Protein AF-A0A7Y4ZI55-F1 (afdb_monomer_lite)

pLDDT: mean 88.91, std 12.46, range [46.31, 98.81]

Secondary structure (DSSP, 8-state):
--THHHHHHHHHTTPPPHHHHHHHHHHHHHHHHH--PPPPSS---GGGHHHHHSPPSSHHHHHHHHHHHTT--HHHHHHHHHHHHHHHHHHHHTT----HHHHHHHHHHTTGGGSGGGPPPTT--HHHHHHHHHHHHHHHTT--HHHHHHHHHHHHHTTSS---GGG-HHHHHHHHHHHHHHH-TTGGGS-HHHHHHHHHHS---

Sequence (205 aa):
MNNDLADRLLRSGGRISYRDQTRLVLHGALTRLGWRDPPPSAVLDVERWAELVAPPPSVAAARALEALSTGSPPWLIAHCHRTWAWATALGAVCETVHDRDMLFVAALLHDLGLTDAHAPAVGECFAIASARAARQVAATAAMSTERCDRLAAAIALHLEVRVGQDLGAEAHLLHAGAACDVLGARARMLPSELVRSVLAEHPRQ

Structure (mmCIF, N/CA/C/O backbone):
data_AF-A0A7Y4ZI55-F1
#
_entry.id   AF-A0A7Y4ZI55-F1
#
loop_
_atom_site.group_PDB
_atom_site.id
_atom_site.type_symbol
_atom_site.label_atom_id
_atom_site.label_alt_id
_atom_site.label_comp_id
_atom_site.label_asym_id
_atom_site.label_entity_id
_atom_site.label_seq_id
_atom_site.pdbx_PDB_ins_code
_atom_site.Cartn_x
_atom_site.Cartn_y
_atom_site.Cartn_z
_atom_site.occupancy
_atom_site.B_iso_or_equiv
_atom_site.auth_seq_id
_atom_site.auth_comp_id
_atom_site.auth_asym_id
_atom_site.auth_atom_id
_atom_site.pdbx_PDB_model_num
ATOM 1 N N . MET A 1 1 ? -17.007 3.664 -8.040 1.00 49.34 1 MET A N 1
ATOM 2 C CA . MET A 1 1 ? -16.282 2.413 -7.722 1.00 49.34 1 MET A CA 1
ATOM 3 C C . MET A 1 1 ? -17.237 1.469 -7.019 1.00 49.34 1 MET A C 1
ATOM 5 O O . MET A 1 1 ? -17.976 1.927 -6.155 1.00 49.34 1 MET A O 1
ATOM 9 N N . ASN A 1 2 ? -17.269 0.193 -7.403 1.00 52.47 2 ASN A N 1
ATOM 10 C CA . ASN A 1 2 ? -18.115 -0.806 -6.750 1.00 52.47 2 ASN A CA 1
ATOM 11 C C . ASN A 1 2 ? -17.451 -1.232 -5.426 1.00 52.47 2 ASN A C 1
ATOM 13 O O . ASN A 1 2 ? -16.743 -2.231 -5.369 1.00 52.47 2 ASN A O 1
ATOM 17 N N . ASN A 1 3 ? -17.604 -0.406 -4.387 1.00 63.81 3 ASN A N 1
ATOM 18 C CA . ASN A 1 3 ? -16.883 -0.536 -3.114 1.00 63.81 3 ASN A CA 1
ATOM 19 C C . ASN A 1 3 ? -17.498 -1.567 -2.150 1.00 63.81 3 ASN A C 1
ATOM 21 O O . ASN A 1 3 ? -17.025 -1.697 -1.027 1.00 63.81 3 ASN A O 1
ATOM 25 N N . ASP A 1 4 ? -18.524 -2.314 -2.575 1.00 81.88 4 ASP A N 1
ATOM 26 C CA . ASP A 1 4 ? -19.295 -3.222 -1.712 1.00 81.88 4 ASP A CA 1
ATOM 27 C C . ASP A 1 4 ? -18.420 -4.272 -1.001 1.00 81.88 4 ASP A C 1
ATOM 29 O O . ASP A 1 4 ? -18.659 -4.604 0.160 1.00 81.88 4 ASP A O 1
ATOM 33 N N . LEU A 1 5 ? -17.351 -4.752 -1.649 1.00 82.44 5 LEU A N 1
ATOM 34 C CA . LEU A 1 5 ? -16.412 -5.685 -1.020 1.00 82.44 5 LEU A CA 1
ATOM 35 C C . LEU A 1 5 ? -15.610 -5.032 0.116 1.00 82.44 5 LEU A C 1
ATOM 37 O O . LEU A 1 5 ? -15.593 -5.567 1.223 1.00 82.44 5 LEU A O 1
ATOM 41 N N . ALA A 1 6 ? -14.980 -3.881 -0.138 1.00 83.38 6 ALA A N 1
ATOM 42 C CA . ALA A 1 6 ? -14.204 -3.158 0.872 1.00 83.38 6 ALA A CA 1
ATOM 43 C C . ALA A 1 6 ? -15.090 -2.754 2.056 1.00 83.38 6 ALA A C 1
ATOM 45 O O . ALA A 1 6 ? -14.755 -2.984 3.216 1.00 83.38 6 ALA A O 1
ATOM 46 N N . ASP A 1 7 ? -16.275 -2.245 1.752 1.00 86.50 7 ASP A N 1
ATOM 47 C CA . ASP A 1 7 ? -17.307 -1.892 2.712 1.00 86.50 7 ASP A CA 1
ATOM 48 C C . ASP A 1 7 ? -17.730 -3.080 3.590 1.00 86.50 7 ASP A C 1
ATOM 50 O O . ASP A 1 7 ? -17.853 -2.956 4.812 1.00 86.50 7 ASP A O 1
ATOM 54 N N . ARG A 1 8 ? -17.939 -4.260 2.991 1.00 87.00 8 ARG A N 1
ATOM 55 C CA . ARG A 1 8 ? -18.230 -5.494 3.733 1.00 87.00 8 ARG A CA 1
ATOM 56 C C . ARG A 1 8 ? -17.071 -5.907 4.637 1.00 87.00 8 ARG A C 1
ATOM 58 O O . ARG A 1 8 ? -17.322 -6.312 5.774 1.00 87.00 8 ARG A O 1
ATOM 65 N N . LEU A 1 9 ? -15.830 -5.818 4.165 1.00 85.38 9 LEU A N 1
ATOM 66 C CA . LEU A 1 9 ? -14.640 -6.153 4.953 1.00 85.38 9 LEU A CA 1
ATOM 67 C C . LEU A 1 9 ? -14.492 -5.214 6.156 1.00 85.38 9 LEU A C 1
ATOM 69 O O . LEU A 1 9 ? -14.377 -5.683 7.289 1.00 85.38 9 LEU A O 1
ATOM 73 N N . LEU A 1 10 ? -14.610 -3.905 5.926 1.00 86.88 10 LEU A N 1
ATOM 74 C CA . LEU A 1 10 ? -14.552 -2.880 6.969 1.00 86.88 10 LEU A CA 1
ATOM 75 C C . LEU A 1 10 ? -15.654 -3.077 8.021 1.00 86.88 10 LEU A C 1
ATOM 77 O O . LEU A 1 10 ? -15.372 -3.040 9.216 1.00 86.88 10 LEU A O 1
ATOM 81 N N . ARG A 1 11 ? -16.900 -3.353 7.604 1.00 88.19 11 ARG A N 1
ATOM 82 C CA . ARG A 1 11 ? -18.024 -3.581 8.535 1.00 88.19 11 ARG A CA 1
ATOM 83 C C . ARG A 1 11 ? -17.919 -4.887 9.321 1.00 88.19 11 ARG A C 1
ATOM 85 O O . ARG A 1 11 ? -18.380 -4.953 10.455 1.00 88.19 11 ARG A O 1
ATOM 92 N N . SER A 1 12 ? -17.356 -5.934 8.722 1.00 86.06 12 SER A N 1
ATOM 93 C CA . SER A 1 12 ? -17.240 -7.255 9.356 1.00 86.06 12 SER A CA 1
ATOM 94 C C . SER A 1 12 ? -15.994 -7.414 10.230 1.00 86.06 12 SER A C 1
ATOM 96 O O . SER A 1 12 ? -15.845 -8.452 10.878 1.00 86.06 12 SER A O 1
ATOM 98 N N . GLY A 1 13 ? -15.085 -6.432 10.237 1.00 81.94 13 GLY A N 1
ATOM 99 C CA . GLY A 1 13 ? -13.765 -6.587 10.852 1.00 81.94 13 GLY A CA 1
ATOM 100 C C . GLY A 1 13 ? -12.890 -7.609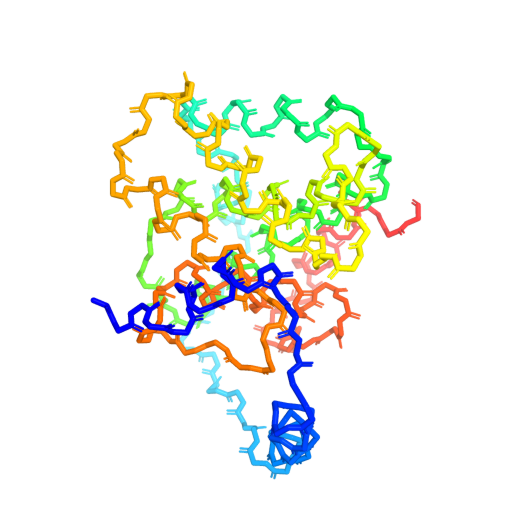 10.116 1.00 81.94 13 GLY A C 1
ATOM 101 O O . GLY A 1 13 ? -12.018 -8.225 10.724 1.00 81.94 13 GLY A O 1
ATOM 102 N N . GLY A 1 14 ? -13.161 -7.863 8.830 1.00 78.19 14 GLY A N 1
ATOM 103 C CA . GLY A 1 14 ? -12.462 -8.874 8.030 1.00 78.19 14 GLY A CA 1
ATOM 104 C C . GLY A 1 14 ? -12.783 -10.317 8.434 1.00 78.19 14 GLY A C 1
ATOM 105 O O . GLY A 1 14 ? -12.048 -11.238 8.082 1.00 78.19 14 GLY A O 1
ATOM 106 N N . ARG A 1 15 ? -13.867 -10.542 9.187 1.00 79.75 15 ARG A N 1
ATOM 107 C CA . ARG A 1 15 ? -14.302 -11.890 9.565 1.00 79.75 15 ARG A CA 1
ATOM 108 C C . ARG A 1 15 ? -14.821 -12.634 8.341 1.00 79.75 15 ARG A C 1
ATOM 110 O O . ARG A 1 15 ? -15.845 -12.272 7.766 1.00 79.75 15 ARG A O 1
ATOM 117 N N . ILE A 1 16 ? -14.129 -13.709 7.985 1.00 69.31 16 ILE A N 1
ATOM 118 C CA . ILE A 1 16 ? -14.505 -14.583 6.874 1.00 69.31 16 ILE A CA 1
ATOM 119 C C . ILE A 1 16 ? -15.513 -15.638 7.334 1.00 69.31 16 ILE A C 1
ATOM 121 O O . ILE A 1 16 ? -15.276 -16.379 8.290 1.00 69.31 16 ILE A O 1
ATOM 125 N N . SER A 1 17 ? -16.651 -15.724 6.646 1.00 72.12 17 SER A N 1
ATOM 126 C CA . SER A 1 17 ? -17.603 -16.816 6.853 1.00 72.12 17 SER A CA 1
ATOM 127 C C . SER A 1 17 ? -17.104 -18.110 6.194 1.00 72.12 17 SER A C 1
ATOM 129 O O . SER A 1 17 ? -16.225 -18.092 5.333 1.00 72.12 17 SER A O 1
ATOM 131 N N . TYR A 1 18 ? -17.710 -19.253 6.523 1.00 67.62 18 TYR A N 1
ATOM 132 C CA . TYR A 1 18 ? -17.403 -20.533 5.862 1.00 67.62 18 TYR A CA 1
ATOM 133 C C . TYR A 1 18 ? -17.591 -20.488 4.328 1.00 67.62 18 TYR A C 1
ATOM 135 O O . TYR A 1 18 ? -16.846 -21.109 3.564 1.00 67.62 18 TYR A O 1
ATOM 143 N N . ARG A 1 19 ? -18.569 -19.705 3.851 1.00 66.50 19 ARG A N 1
ATOM 144 C CA . ARG A 1 19 ? -18.787 -19.462 2.415 1.00 66.50 19 ARG A CA 1
ATOM 145 C C . ARG A 1 19 ? -17.665 -18.630 1.794 1.00 66.50 19 ARG A C 1
ATOM 147 O O . ARG A 1 19 ? -17.282 -18.880 0.655 1.00 66.50 19 ARG A O 1
ATOM 154 N N . ASP A 1 20 ? -17.118 -17.676 2.541 1.00 66.31 20 ASP A N 1
ATOM 155 C CA . ASP A 1 20 ? -15.974 -16.885 2.083 1.00 66.31 20 ASP A CA 1
ATOM 156 C C . ASP A 1 20 ? -14.706 -17.750 2.038 1.00 66.31 20 ASP A C 1
ATOM 158 O O . ASP A 1 20 ? -13.972 -17.695 1.059 1.00 66.31 20 ASP A O 1
ATOM 162 N N . GLN A 1 21 ? -14.496 -18.637 3.016 1.00 65.19 21 GLN A N 1
ATOM 163 C CA . GLN A 1 21 ? -13.369 -19.582 3.024 1.00 65.19 21 GLN A CA 1
ATOM 164 C C . GLN A 1 21 ? -13.374 -20.515 1.805 1.00 65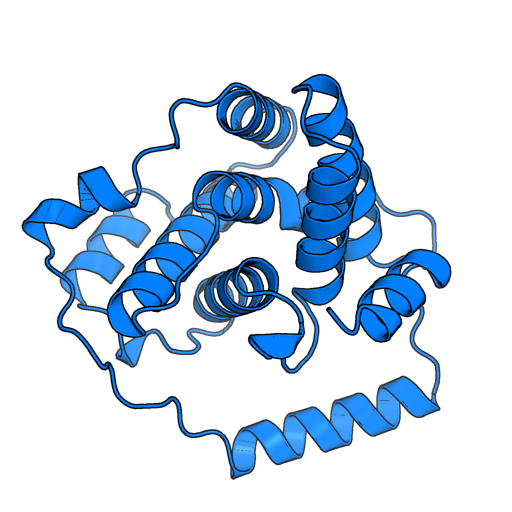.19 21 GLN A C 1
ATOM 166 O O . GLN A 1 21 ? -12.363 -20.655 1.118 1.00 65.19 21 GLN A O 1
ATOM 171 N N . THR A 1 22 ? -14.518 -21.128 1.496 1.00 55.53 22 THR A N 1
ATOM 172 C CA . THR A 1 22 ? -14.659 -22.015 0.325 1.00 55.53 22 THR A CA 1
ATOM 173 C C . THR A 1 22 ? -14.478 -21.259 -0.990 1.00 55.53 22 THR A C 1
ATOM 175 O O . THR A 1 22 ? -13.804 -21.753 -1.897 1.00 55.53 22 THR A O 1
ATOM 178 N N . ARG A 1 23 ? -14.994 -20.026 -1.076 1.00 67.69 23 ARG A N 1
ATOM 179 C CA . ARG A 1 23 ? -14.733 -19.130 -2.207 1.00 67.69 23 ARG A CA 1
ATOM 180 C C . ARG A 1 23 ? -13.247 -18.796 -2.335 1.00 67.69 23 ARG A C 1
ATOM 182 O O . ARG A 1 23 ? -12.742 -18.865 -3.448 1.00 67.69 23 ARG A O 1
ATOM 189 N N . LEU A 1 24 ? -12.551 -18.465 -1.246 1.00 67.50 24 LEU A N 1
ATOM 190 C CA . LEU A 1 24 ? -11.123 -18.120 -1.242 1.00 67.50 24 LEU A CA 1
ATOM 191 C C . LEU A 1 24 ? -10.248 -19.291 -1.700 1.00 67.50 24 LEU A C 1
ATOM 193 O O . LEU A 1 24 ? -9.362 -19.093 -2.527 1.00 67.50 24 LEU A O 1
ATOM 197 N N . VAL A 1 25 ? -10.530 -20.511 -1.231 1.00 66.75 25 VAL A N 1
ATOM 198 C CA . VAL A 1 25 ? -9.821 -21.729 -1.666 1.00 66.75 25 VAL A CA 1
ATOM 199 C C . VAL A 1 25 ? -10.009 -21.963 -3.165 1.00 66.75 25 VAL A C 1
ATOM 201 O O . VAL A 1 25 ? -9.030 -22.153 -3.889 1.00 66.75 25 VAL A O 1
ATOM 204 N N . LEU A 1 26 ? -11.256 -21.903 -3.645 1.00 58.72 26 LEU A N 1
ATOM 205 C CA . LEU A 1 26 ? -11.559 -22.078 -5.064 1.00 58.72 26 LEU A CA 1
ATOM 206 C C . LEU A 1 26 ? -10.920 -20.970 -5.912 1.00 58.72 26 LEU A C 1
ATOM 208 O O . LEU A 1 26 ? -10.331 -21.259 -6.951 1.00 58.72 26 LEU A O 1
ATOM 212 N N . HIS A 1 27 ? -10.998 -19.715 -5.461 1.00 60.44 27 HIS A N 1
ATOM 213 C CA . HIS A 1 27 ? -10.403 -18.587 -6.168 1.00 60.44 27 HIS A CA 1
ATOM 214 C C . HIS A 1 27 ? -8.887 -18.746 -6.229 1.00 60.44 27 HIS A C 1
ATOM 216 O O . HIS A 1 27 ? -8.352 -18.741 -7.325 1.00 60.44 27 HIS A O 1
ATOM 222 N N . GLY A 1 28 ? -8.210 -19.017 -5.108 1.00 60.25 28 GLY A N 1
ATOM 223 C CA . GLY A 1 28 ? -6.760 -19.220 -5.070 1.00 60.25 28 GLY A CA 1
ATOM 224 C C . GLY A 1 28 ? -6.274 -20.357 -5.976 1.00 60.25 28 GLY A C 1
ATOM 225 O O . GLY A 1 28 ? -5.245 -20.219 -6.642 1.00 60.25 28 GLY A O 1
ATOM 226 N N . ALA A 1 29 ? -7.030 -21.457 -6.066 1.00 59.44 29 ALA A N 1
ATOM 227 C CA . ALA A 1 29 ? -6.741 -22.550 -6.994 1.00 59.44 29 ALA A CA 1
ATOM 228 C C . ALA A 1 29 ? -6.903 -22.127 -8.467 1.00 59.44 29 ALA A C 1
ATOM 230 O O . ALA A 1 29 ? -6.042 -22.425 -9.295 1.00 59.44 29 ALA A O 1
ATOM 231 N N . LEU A 1 30 ? -7.971 -21.392 -8.793 1.00 57.88 30 LEU A N 1
ATOM 232 C CA . LEU A 1 30 ? -8.232 -20.890 -10.146 1.00 57.88 30 LEU A CA 1
ATOM 233 C C . LEU A 1 30 ? -7.221 -19.819 -10.577 1.00 57.88 30 LEU A C 1
ATOM 235 O O . LEU A 1 30 ? -6.767 -19.845 -11.722 1.00 57.88 30 LEU A O 1
ATOM 239 N N . THR A 1 31 ? -6.804 -18.923 -9.675 1.00 59.31 31 THR A N 1
ATOM 240 C CA . THR A 1 31 ? -5.766 -17.924 -9.966 1.00 59.31 31 THR A CA 1
ATOM 241 C C . THR A 1 31 ? -4.452 -18.618 -10.329 1.00 59.31 31 THR A C 1
ATOM 243 O O . THR A 1 31 ? -3.835 -18.255 -11.321 1.00 59.31 31 THR A O 1
ATOM 246 N N . ARG A 1 32 ? -4.052 -19.691 -9.629 1.00 55.62 32 ARG A N 1
ATOM 247 C CA . ARG A 1 32 ? -2.838 -20.457 -9.986 1.00 55.62 32 ARG A CA 1
ATOM 248 C C . ARG A 1 32 ? -2.889 -21.110 -11.372 1.00 55.62 32 ARG A C 1
ATOM 250 O O . ARG A 1 32 ? -1.839 -21.302 -11.974 1.00 55.62 32 ARG A O 1
ATOM 257 N N . LEU A 1 33 ? -4.076 -21.464 -11.867 1.00 47.19 33 LEU A N 1
ATOM 258 C CA . LEU A 1 33 ? -4.246 -22.192 -13.132 1.00 47.19 33 LEU A CA 1
ATOM 259 C C . LEU A 1 33 ? -4.435 -21.278 -14.353 1.00 47.19 33 LEU A C 1
ATOM 261 O O . LEU A 1 33 ? -4.105 -21.682 -15.466 1.00 47.19 33 LEU A O 1
ATOM 265 N N . GLY A 1 34 ? -4.961 -20.064 -14.165 1.00 46.31 34 GLY A N 1
ATOM 266 C CA . GLY A 1 34 ? -5.317 -19.158 -15.265 1.00 46.31 34 GLY A CA 1
ATOM 267 C C . GLY A 1 34 ? -4.620 -17.799 -15.255 1.00 46.31 34 GLY A C 1
ATOM 268 O O . GLY A 1 34 ? -4.788 -17.032 -16.204 1.00 46.31 34 GLY A O 1
ATOM 269 N N . TRP A 1 35 ? -3.856 -17.466 -14.211 1.00 57.25 35 TRP A N 1
ATOM 270 C CA . TRP A 1 35 ? -3.223 -16.155 -14.109 1.00 57.25 35 TRP A CA 1
ATOM 271 C C . TRP A 1 35 ? -1.980 -16.065 -14.989 1.00 57.25 35 TRP A C 1
ATOM 273 O O . TRP A 1 35 ? -0.919 -16.612 -14.690 1.00 57.25 35 TRP A O 1
ATOM 283 N N . ARG A 1 36 ? -2.115 -15.323 -16.084 1.00 58.00 36 ARG A N 1
ATOM 284 C CA . ARG A 1 36 ? -0.987 -14.771 -16.823 1.00 58.00 36 ARG A CA 1
ATOM 285 C C . ARG A 1 36 ? -0.967 -13.284 -16.544 1.00 58.00 36 ARG A C 1
ATOM 287 O O . ARG A 1 36 ? -1.917 -12.591 -16.900 1.00 58.00 36 ARG A O 1
ATOM 294 N N . ASP A 1 37 ? 0.107 -12.809 -15.919 1.00 58.09 37 ASP A N 1
ATOM 295 C CA . ASP A 1 37 ? 0.360 -11.373 -15.899 1.00 58.09 37 ASP A CA 1
ATOM 296 C C . ASP A 1 37 ? 0.351 -10.877 -17.346 1.00 58.09 37 ASP A C 1
ATOM 298 O O . ASP A 1 37 ? 0.969 -11.536 -18.200 1.00 58.09 37 ASP A O 1
ATOM 302 N N . PRO A 1 38 ? -0.332 -9.761 -17.647 1.00 62.88 38 PRO A N 1
ATOM 303 C CA . PRO A 1 38 ? -0.125 -9.117 -18.928 1.00 62.88 38 PRO A CA 1
ATOM 304 C C . PRO A 1 38 ? 1.382 -8.854 -19.080 1.00 62.88 38 PRO A C 1
ATOM 306 O O . PRO A 1 38 ? 2.047 -8.521 -18.089 1.00 62.88 38 PRO A O 1
ATOM 309 N N . PRO A 1 39 ? 1.950 -9.060 -20.280 1.00 67.31 39 PRO A N 1
ATOM 310 C CA . PRO A 1 39 ? 3.342 -8.711 -20.508 1.00 67.31 39 PRO A CA 1
ATOM 311 C C . PRO A 1 39 ? 3.560 -7.229 -20.158 1.00 67.31 39 PRO A C 1
ATOM 313 O O . PRO A 1 39 ? 2.613 -6.442 -20.250 1.00 67.31 39 PRO A O 1
ATOM 316 N N . PRO A 1 40 ? 4.778 -6.848 -19.737 1.00 74.50 40 PRO A N 1
ATOM 317 C CA . PRO A 1 40 ? 5.111 -5.444 -19.517 1.00 74.50 40 PRO A CA 1
ATOM 318 C C . PRO A 1 40 ? 4.730 -4.624 -20.758 1.00 74.50 40 PRO A C 1
ATOM 320 O O . PRO A 1 40 ? 5.079 -5.017 -21.873 1.00 74.50 40 PRO A O 1
ATOM 323 N N . SER A 1 41 ? 3.989 -3.529 -20.575 1.00 74.50 41 SER A N 1
ATOM 324 C CA . SER A 1 41 ? 3.611 -2.634 -21.677 1.00 74.50 41 SER A CA 1
ATOM 325 C C . SER A 1 41 ? 4.667 -1.555 -21.922 1.00 74.50 41 SER A C 1
ATOM 327 O O . SER A 1 41 ? 4.764 -1.038 -23.031 1.00 74.50 41 SER A O 1
ATOM 329 N N . ALA A 1 42 ? 5.525 -1.301 -20.927 1.00 77.94 42 ALA A N 1
ATOM 330 C CA . ALA A 1 42 ? 6.651 -0.381 -21.010 1.00 77.94 42 ALA A CA 1
ATOM 331 C C . ALA A 1 42 ? 7.941 -0.972 -20.413 1.00 77.94 42 ALA A C 1
ATOM 333 O O . ALA A 1 42 ? 7.914 -1.819 -19.514 1.00 77.94 42 ALA A O 1
ATOM 334 N N . VAL A 1 43 ? 9.088 -0.487 -20.900 1.00 77.38 43 VAL A N 1
ATOM 335 C CA . VAL A 1 43 ? 10.395 -0.706 -20.265 1.00 77.38 43 VAL A CA 1
ATOM 336 C C . VAL A 1 43 ? 10.588 0.370 -19.206 1.00 77.38 43 VAL A C 1
ATOM 338 O O . VAL A 1 43 ? 10.464 1.558 -19.495 1.00 77.38 43 VAL A O 1
ATOM 341 N N . LEU A 1 44 ? 10.888 -0.047 -17.979 1.00 82.38 44 LEU A N 1
ATOM 342 C CA . LEU A 1 44 ? 11.149 0.881 -16.889 1.00 82.38 44 LEU A CA 1
ATOM 343 C C . LEU A 1 44 ? 12.534 1.511 -17.060 1.00 82.38 44 LEU A C 1
ATOM 345 O O . LEU A 1 44 ? 13.541 0.804 -17.116 1.00 82.38 44 LEU A O 1
ATOM 349 N N . ASP A 1 45 ? 12.563 2.838 -17.123 1.00 80.88 45 ASP A N 1
ATOM 350 C CA . ASP A 1 45 ? 13.792 3.622 -17.156 1.00 80.88 45 ASP A CA 1
ATOM 351 C C . ASP A 1 45 ? 14.440 3.642 -15.763 1.00 80.88 45 ASP A C 1
ATOM 353 O O . ASP A 1 45 ? 13.964 4.303 -14.836 1.00 80.88 45 ASP A O 1
ATOM 357 N N . VAL A 1 46 ? 15.514 2.865 -15.611 1.00 78.75 46 VAL A N 1
ATOM 358 C CA . VAL A 1 46 ? 16.230 2.705 -14.339 1.00 78.75 46 VAL A CA 1
ATOM 359 C C . VAL A 1 46 ? 16.932 4.003 -13.928 1.00 78.75 46 VAL A C 1
ATOM 361 O O . VAL A 1 46 ? 17.109 4.232 -12.734 1.00 78.75 46 VAL A O 1
ATOM 364 N N . GLU A 1 47 ? 17.270 4.892 -14.867 1.00 81.56 47 GLU A N 1
ATOM 365 C CA . GLU A 1 47 ? 17.920 6.172 -14.550 1.00 81.56 47 GLU A CA 1
ATOM 366 C C . GLU A 1 47 ? 16.980 7.103 -13.775 1.00 81.56 47 GLU A C 1
ATOM 368 O O . GLU A 1 47 ? 17.407 7.856 -12.901 1.00 81.56 47 GLU A O 1
ATOM 373 N N . ARG A 1 48 ? 15.673 6.996 -14.033 1.00 83.88 48 ARG A N 1
ATOM 374 C CA . ARG A 1 48 ? 14.630 7.777 -13.355 1.00 83.88 48 ARG A CA 1
ATOM 375 C C . ARG A 1 48 ? 14.071 7.102 -12.108 1.00 83.88 48 ARG A C 1
ATOM 377 O O . ARG A 1 48 ? 13.181 7.652 -11.459 1.00 83.88 48 ARG A O 1
ATOM 384 N N . TRP A 1 49 ? 14.587 5.928 -11.746 1.00 87.75 49 TRP A N 1
ATOM 385 C CA . TRP A 1 49 ? 14.080 5.139 -10.627 1.00 87.75 49 TRP A CA 1
ATOM 386 C C . TRP A 1 49 ? 14.023 5.934 -9.320 1.00 87.75 49 TRP A C 1
ATOM 388 O O . TRP A 1 49 ? 12.974 5.976 -8.680 1.00 87.75 49 TRP A O 1
ATOM 398 N N . ALA A 1 50 ? 15.113 6.619 -8.964 1.00 87.75 50 ALA A N 1
ATOM 399 C CA . ALA A 1 50 ? 15.200 7.388 -7.723 1.00 87.75 50 ALA A CA 1
ATOM 400 C C . ALA A 1 50 ? 14.116 8.478 -7.626 1.00 87.75 50 ALA A C 1
ATOM 402 O O . ALA A 1 50 ? 13.534 8.681 -6.565 1.00 87.75 50 ALA A O 1
ATOM 403 N N . GLU A 1 51 ? 13.799 9.142 -8.742 1.00 87.88 51 GLU A N 1
ATOM 404 C CA . GLU A 1 51 ? 12.716 10.128 -8.814 1.00 87.88 51 GLU A CA 1
ATOM 405 C C . GLU A 1 51 ? 11.346 9.457 -8.627 1.00 87.88 51 GLU A C 1
ATOM 407 O O . GLU A 1 51 ? 10.500 9.953 -7.880 1.00 87.88 51 GLU A O 1
ATOM 412 N N . LEU A 1 52 ? 11.135 8.299 -9.262 1.00 87.44 52 LEU A N 1
ATOM 413 C CA . LEU A 1 52 ? 9.870 7.567 -9.200 1.00 87.44 52 LEU A CA 1
ATOM 414 C C . LEU A 1 52 ? 9.534 7.100 -7.780 1.00 87.44 52 LEU A C 1
ATOM 416 O O . LEU A 1 52 ? 8.375 7.234 -7.376 1.00 87.44 52 LEU A O 1
ATOM 420 N N . VAL A 1 53 ? 10.518 6.626 -7.006 1.00 92.19 53 VAL A N 1
ATOM 421 C CA . VAL A 1 53 ? 10.295 6.166 -5.621 1.00 92.19 53 VAL A CA 1
ATOM 422 C C . VAL A 1 53 ? 10.514 7.210 -4.538 1.00 92.19 53 VAL A C 1
ATOM 424 O O . VAL A 1 53 ? 10.194 6.934 -3.381 1.00 92.19 53 VAL A O 1
ATOM 427 N N . ALA A 1 54 ? 10.980 8.412 -4.876 1.00 94.06 54 ALA A N 1
ATOM 428 C CA . ALA A 1 54 ? 11.091 9.490 -3.901 1.00 94.06 54 ALA A CA 1
ATOM 429 C C . ALA A 1 54 ? 9.730 9.758 -3.226 1.00 94.06 54 ALA A C 1
ATOM 431 O O . ALA A 1 54 ? 8.723 9.863 -3.932 1.00 94.06 54 ALA A O 1
ATOM 432 N N . PRO A 1 55 ? 9.658 9.910 -1.892 1.00 95.44 55 PRO A N 1
ATOM 433 C CA . PRO A 1 55 ? 8.413 10.248 -1.215 1.00 95.44 55 PRO A CA 1
ATOM 434 C C . PRO A 1 55 ? 7.718 11.459 -1.859 1.00 95.44 55 PRO A C 1
ATOM 436 O O . PRO A 1 55 ? 8.378 12.468 -2.131 1.00 95.44 55 PRO A O 1
ATOM 439 N N . PRO A 1 56 ? 6.399 11.401 -2.122 1.00 96.12 56 PRO A N 1
ATOM 440 C CA . PRO A 1 56 ? 5.645 12.568 -2.556 1.00 96.12 56 PRO A CA 1
ATOM 441 C C . PRO A 1 56 ? 5.817 13.722 -1.552 1.00 96.12 56 PRO A C 1
ATOM 443 O O . PRO A 1 56 ? 5.742 13.488 -0.345 1.00 96.12 56 PRO A O 1
ATOM 446 N N . PRO A 1 57 ? 6.029 14.972 -2.003 1.00 95.50 57 PRO A N 1
ATOM 447 C CA . PRO A 1 57 ? 6.242 16.113 -1.113 1.00 95.50 57 PRO A CA 1
ATOM 448 C C . PRO A 1 57 ? 4.908 16.643 -0.555 1.00 95.50 57 PRO A C 1
ATOM 450 O O . PRO A 1 57 ? 4.558 17.807 -0.744 1.00 95.50 57 PRO A O 1
ATOM 453 N N . SER A 1 58 ? 4.127 15.779 0.097 1.00 96.56 58 SER A N 1
ATOM 454 C CA . SER A 1 58 ? 2.819 16.109 0.668 1.00 96.56 58 SER A CA 1
ATOM 455 C C . SER A 1 58 ? 2.816 15.990 2.192 1.00 96.56 58 SER A C 1
ATOM 457 O O . SER A 1 58 ? 3.610 15.263 2.795 1.00 96.56 58 SER A O 1
ATOM 459 N N . VAL A 1 59 ? 1.869 16.682 2.832 1.00 97.69 59 VAL A N 1
ATOM 460 C CA . VAL A 1 59 ? 1.645 16.550 4.280 1.00 97.69 59 VAL A CA 1
ATOM 461 C C . VAL A 1 59 ? 1.256 15.113 4.631 1.00 97.69 59 VAL A C 1
ATOM 463 O O . VAL A 1 59 ? 1.740 14.583 5.625 1.00 97.69 59 VAL A O 1
ATOM 466 N N . ALA A 1 60 ? 0.432 14.460 3.809 1.00 97.50 60 ALA A N 1
ATOM 467 C CA . ALA A 1 60 ? -0.014 13.091 4.049 1.00 97.50 60 ALA A CA 1
ATOM 468 C C . ALA A 1 60 ? 1.143 12.084 3.985 1.00 97.50 60 ALA A C 1
ATOM 470 O O . ALA A 1 60 ? 1.266 11.244 4.874 1.00 97.50 60 ALA A O 1
ATOM 471 N N . ALA A 1 61 ? 2.037 12.218 3.003 1.00 98.06 61 ALA A N 1
ATOM 472 C CA . ALA A 1 61 ? 3.236 11.396 2.885 1.00 98.06 61 ALA A CA 1
ATOM 473 C C . ALA A 1 61 ? 4.173 11.578 4.090 1.00 98.06 61 ALA A C 1
ATOM 475 O O . ALA A 1 61 ? 4.648 10.593 4.656 1.00 98.06 61 ALA A O 1
ATOM 476 N N . ALA A 1 62 ? 4.381 12.820 4.541 1.00 97.94 62 ALA A N 1
ATOM 477 C CA . ALA A 1 62 ? 5.180 13.100 5.732 1.00 97.94 62 ALA A CA 1
ATOM 478 C C . ALA A 1 62 ? 4.570 12.480 7.004 1.00 97.94 62 ALA A C 1
ATOM 480 O O . ALA A 1 62 ? 5.289 11.881 7.801 1.00 97.94 62 ALA A O 1
ATOM 481 N N . ARG A 1 63 ? 3.241 12.563 7.177 1.00 97.75 63 ARG A N 1
ATOM 482 C CA . ARG A 1 63 ? 2.543 11.941 8.318 1.00 97.75 63 ARG A CA 1
ATOM 483 C C . ARG A 1 63 ? 2.564 10.421 8.262 1.00 97.75 63 ARG A C 1
ATOM 485 O O . ARG A 1 63 ? 2.669 9.785 9.304 1.00 97.75 63 ARG A O 1
ATOM 492 N N . ALA A 1 64 ? 2.499 9.839 7.068 1.00 97.94 64 ALA A N 1
ATOM 493 C CA . ALA A 1 64 ? 2.609 8.398 6.894 1.00 97.94 64 ALA A CA 1
ATOM 494 C C . ALA A 1 64 ? 4.007 7.884 7.275 1.00 97.94 64 ALA A C 1
ATOM 496 O O . ALA A 1 64 ? 4.117 6.888 7.984 1.00 97.94 64 ALA A O 1
ATOM 497 N N . LEU A 1 65 ? 5.064 8.594 6.866 1.00 97.88 65 LEU A N 1
ATOM 498 C CA . LEU A 1 65 ? 6.442 8.289 7.268 1.00 97.88 65 LEU A CA 1
ATOM 499 C C . LEU A 1 65 ? 6.635 8.387 8.784 1.00 97.88 65 LEU A C 1
ATOM 501 O O . LEU A 1 65 ? 7.244 7.498 9.378 1.00 97.88 65 LEU A O 1
ATOM 505 N N . GLU A 1 66 ? 6.105 9.442 9.408 1.00 97.38 66 GLU A N 1
ATOM 506 C CA . GLU A 1 66 ? 6.128 9.622 10.864 1.00 97.38 66 GLU A CA 1
ATOM 507 C C . GLU A 1 66 ? 5.424 8.453 11.567 1.00 97.38 66 GLU A C 1
ATOM 509 O O . GLU A 1 66 ? 6.037 7.775 12.388 1.00 97.38 66 GLU A O 1
ATOM 514 N N . ALA A 1 67 ? 4.181 8.151 11.180 1.00 96.88 67 ALA A N 1
ATOM 515 C CA . ALA A 1 67 ? 3.393 7.076 11.778 1.00 96.88 67 ALA A CA 1
ATOM 516 C C . ALA A 1 67 ? 4.041 5.693 11.609 1.00 96.88 67 ALA A C 1
ATOM 518 O O . ALA A 1 67 ? 4.045 4.905 12.550 1.00 96.88 67 ALA A O 1
ATOM 519 N N . LEU A 1 68 ? 4.620 5.401 10.438 1.00 97.31 68 LEU A N 1
ATOM 520 C CA . LEU A 1 68 ? 5.345 4.153 10.204 1.00 97.31 68 LEU A CA 1
ATOM 521 C C . LEU A 1 68 ? 6.605 4.072 11.077 1.00 97.31 68 LEU A C 1
ATOM 523 O O . LEU A 1 68 ? 6.868 3.037 11.683 1.00 97.31 68 LEU A O 1
ATOM 527 N N . SER A 1 69 ? 7.371 5.160 11.175 1.00 95.75 69 SER A N 1
ATOM 528 C CA . SER A 1 69 ? 8.627 5.189 11.938 1.00 95.75 69 SER A CA 1
ATOM 529 C C . SER A 1 69 ? 8.396 5.120 13.451 1.00 95.75 69 SER A C 1
ATOM 531 O O . SER A 1 69 ? 9.233 4.601 14.191 1.00 95.75 69 SER A O 1
ATOM 533 N N . THR A 1 70 ? 7.260 5.625 13.936 1.00 92.44 70 THR A N 1
ATOM 534 C CA . THR A 1 70 ? 6.883 5.578 15.350 1.00 92.44 70 THR A CA 1
ATOM 535 C C . THR A 1 70 ? 6.256 4.228 15.704 1.00 92.44 70 THR A C 1
ATOM 537 O O . THR A 1 70 ? 5.044 4.048 15.656 1.00 92.44 70 THR A O 1
ATOM 540 N N . GLY A 1 71 ? 7.089 3.275 16.126 1.00 79.56 71 GLY A N 1
ATOM 541 C CA . GLY A 1 71 ? 6.629 2.028 16.754 1.00 79.56 71 GLY A CA 1
ATOM 542 C C . GLY A 1 71 ? 6.584 0.802 15.843 1.00 79.56 71 GLY A C 1
ATOM 543 O O . GLY A 1 71 ? 6.213 -0.273 16.311 1.00 79.56 71 GLY A O 1
ATOM 544 N N . SER A 1 72 ? 7.009 0.923 14.582 1.00 95.75 72 SER A N 1
ATOM 545 C CA . SER A 1 72 ? 7.214 -0.245 13.721 1.00 95.75 72 SER A CA 1
ATOM 546 C C . SER A 1 72 ? 8.627 -0.809 13.880 1.00 95.75 72 SER A C 1
ATOM 548 O O . SER A 1 72 ? 9.595 -0.047 13.956 1.00 95.75 72 SER A O 1
ATOM 550 N N . PRO A 1 73 ? 8.792 -2.140 13.893 1.00 95.69 73 PRO A N 1
ATOM 551 C CA . PRO A 1 73 ? 10.114 -2.746 13.861 1.00 95.69 73 PRO A CA 1
ATOM 552 C C . PRO A 1 73 ? 10.809 -2.492 12.506 1.00 95.69 73 PRO A C 1
ATOM 554 O O . PRO A 1 73 ? 10.127 -2.329 11.489 1.00 95.69 73 PRO A O 1
ATOM 557 N N . PRO A 1 74 ? 12.156 -2.528 12.446 1.00 96.00 74 PRO A N 1
ATOM 558 C CA . PRO A 1 74 ? 12.908 -2.231 11.221 1.00 96.00 74 PRO A CA 1
ATOM 559 C C . PRO A 1 74 ? 12.482 -3.047 9.993 1.00 96.00 74 PRO A C 1
ATOM 561 O O . PRO A 1 74 ? 12.377 -2.501 8.896 1.00 96.00 74 PRO A O 1
ATOM 564 N N . TRP A 1 75 ? 12.171 -4.335 10.172 1.00 95.75 75 TRP A N 1
ATOM 565 C CA . TRP A 1 75 ? 11.732 -5.203 9.075 1.00 95.75 75 TRP A CA 1
ATOM 566 C C . TRP A 1 75 ? 10.398 -4.753 8.463 1.00 95.75 75 TRP A C 1
ATOM 568 O O . TRP A 1 75 ? 10.208 -4.894 7.254 1.00 95.75 75 TRP A O 1
ATOM 578 N N . LEU A 1 76 ? 9.490 -4.197 9.275 1.00 96.88 76 LEU A N 1
ATOM 579 C CA . LEU A 1 76 ? 8.177 -3.734 8.828 1.00 96.88 76 LEU A CA 1
ATOM 580 C C . LEU A 1 76 ? 8.307 -2.416 8.068 1.00 96.88 76 LEU A C 1
ATOM 582 O O . LEU A 1 76 ? 7.727 -2.260 6.998 1.00 96.88 76 LEU A O 1
ATOM 586 N N . ILE A 1 77 ? 9.147 -1.507 8.572 1.00 97.94 77 ILE A N 1
ATOM 587 C CA . ILE A 1 77 ? 9.510 -0.275 7.862 1.00 97.94 77 ILE A CA 1
ATOM 588 C C . ILE A 1 77 ? 10.069 -0.635 6.480 1.00 97.94 77 ILE A C 1
ATOM 590 O O . ILE A 1 77 ? 9.568 -0.160 5.460 1.00 97.94 77 ILE A O 1
ATOM 594 N N . ALA A 1 78 ? 11.049 -1.543 6.429 1.00 98.00 78 ALA A N 1
ATOM 595 C CA . ALA A 1 78 ? 11.634 -2.000 5.175 1.00 98.00 78 ALA A CA 1
ATOM 596 C C . ALA A 1 78 ? 10.595 -2.662 4.249 1.00 98.00 78 ALA A C 1
ATOM 598 O O . ALA A 1 78 ? 10.594 -2.385 3.052 1.00 98.00 78 ALA A O 1
ATOM 599 N N . HIS A 1 79 ? 9.683 -3.486 4.779 1.00 98.00 79 HIS A N 1
ATOM 600 C CA . HIS A 1 79 ? 8.583 -4.080 4.009 1.00 98.00 79 HIS A CA 1
ATOM 601 C C . HIS A 1 79 ? 7.686 -3.019 3.366 1.00 98.00 79 HIS A C 1
ATOM 603 O O . HIS A 1 79 ? 7.471 -3.056 2.157 1.00 98.00 79 HIS A O 1
ATOM 609 N N . CYS A 1 80 ? 7.227 -2.032 4.132 1.00 98.38 80 CYS A N 1
ATOM 610 C CA . CYS A 1 80 ? 6.388 -0.950 3.627 1.00 98.38 80 CYS A CA 1
ATOM 611 C C . CYS A 1 80 ? 7.072 -0.142 2.510 1.00 98.38 80 CYS A C 1
ATOM 613 O O . CYS A 1 80 ? 6.457 0.141 1.477 1.00 98.38 80 CYS A O 1
ATOM 615 N N . HIS A 1 81 ? 8.361 0.174 2.667 1.00 98.31 81 HIS A N 1
ATOM 616 C CA . HIS A 1 81 ? 9.137 0.857 1.629 1.00 98.31 81 HIS A CA 1
ATOM 617 C C . HIS A 1 81 ? 9.330 -0.000 0.369 1.00 98.31 81 HIS A C 1
ATOM 619 O O . HIS A 1 81 ? 9.184 0.502 -0.748 1.00 98.31 81 HIS A O 1
ATOM 625 N N . ARG A 1 82 ? 9.592 -1.305 0.519 1.00 98.38 82 ARG A N 1
ATOM 626 C CA . ARG A 1 82 ? 9.650 -2.229 -0.623 1.00 98.38 82 ARG A CA 1
ATOM 627 C C . ARG A 1 82 ? 8.300 -2.358 -1.320 1.00 98.38 82 ARG A C 1
ATOM 629 O O . ARG A 1 82 ? 8.251 -2.284 -2.542 1.00 98.38 82 ARG A O 1
ATOM 636 N N . THR A 1 83 ? 7.205 -2.479 -0.573 1.00 98.62 83 THR A N 1
ATOM 637 C CA . THR A 1 83 ? 5.838 -2.510 -1.113 1.00 98.62 83 THR A CA 1
ATOM 638 C C . THR A 1 83 ? 5.548 -1.263 -1.950 1.00 98.62 83 THR A C 1
ATOM 640 O O . THR A 1 83 ? 5.044 -1.392 -3.067 1.00 98.62 83 THR A O 1
ATOM 643 N N . TRP A 1 84 ? 5.938 -0.073 -1.477 1.00 98.50 84 TRP A N 1
ATOM 644 C CA . TRP A 1 84 ? 5.871 1.167 -2.260 1.00 98.50 84 TRP A CA 1
ATOM 645 C C . TRP A 1 84 ? 6.692 1.088 -3.556 1.00 98.50 84 TRP A C 1
ATOM 647 O O . TRP A 1 84 ? 6.174 1.387 -4.637 1.00 98.50 84 TRP A O 1
ATOM 657 N N . ALA A 1 85 ? 7.949 0.651 -3.467 1.00 97.81 85 ALA A N 1
ATOM 658 C CA . ALA A 1 85 ? 8.831 0.518 -4.621 1.00 97.81 85 ALA A CA 1
ATOM 659 C C . ALA A 1 85 ? 8.251 -0.442 -5.674 1.00 97.81 85 ALA A C 1
ATOM 661 O O . ALA A 1 85 ? 8.135 -0.094 -6.851 1.00 97.81 85 ALA A O 1
ATOM 662 N N . TRP A 1 86 ? 7.811 -1.630 -5.262 1.00 97.50 86 TRP A N 1
ATOM 663 C CA . TRP A 1 86 ? 7.225 -2.619 -6.165 1.00 97.50 86 TRP A CA 1
ATOM 664 C C . TRP A 1 86 ? 5.915 -2.138 -6.783 1.00 97.50 86 TRP A C 1
ATOM 666 O O . TRP A 1 86 ? 5.729 -2.293 -7.989 1.00 97.50 86 TRP A O 1
ATOM 676 N N . ALA A 1 87 ? 5.031 -1.516 -5.998 1.00 97.69 87 ALA A N 1
ATOM 677 C CA . ALA A 1 87 ? 3.787 -0.946 -6.506 1.00 97.69 87 ALA A CA 1
ATOM 678 C C . ALA A 1 87 ? 4.055 0.144 -7.557 1.00 97.69 87 ALA A C 1
ATOM 680 O O . ALA A 1 87 ? 3.432 0.142 -8.619 1.00 97.69 87 ALA A O 1
ATOM 681 N N . THR A 1 88 ? 5.033 1.017 -7.303 1.00 97.06 88 THR A N 1
ATOM 682 C CA . THR A 1 88 ? 5.466 2.071 -8.234 1.00 97.06 88 THR A CA 1
ATOM 683 C C . THR A 1 88 ? 6.028 1.483 -9.524 1.00 97.06 88 THR A C 1
ATOM 685 O O . THR A 1 88 ? 5.616 1.870 -10.618 1.00 97.06 88 THR A O 1
ATOM 688 N N . ALA A 1 89 ? 6.932 0.506 -9.418 1.00 95.38 89 ALA A N 1
ATOM 689 C CA . ALA A 1 89 ? 7.559 -0.124 -10.574 1.00 95.38 89 ALA A CA 1
ATOM 690 C C . ALA A 1 89 ? 6.538 -0.883 -11.436 1.00 95.38 89 ALA A C 1
ATOM 692 O O . ALA A 1 89 ? 6.530 -0.747 -12.659 1.00 95.38 89 ALA A O 1
ATOM 693 N N . LEU A 1 90 ? 5.630 -1.635 -10.806 1.00 94.81 90 LEU A N 1
ATOM 694 C CA . LEU A 1 90 ? 4.550 -2.336 -11.502 1.00 94.81 90 LEU A CA 1
ATOM 695 C C . LEU A 1 90 ? 3.539 -1.364 -12.117 1.00 94.81 90 LEU A C 1
ATOM 697 O O . LEU A 1 90 ? 3.048 -1.625 -13.213 1.00 94.81 90 LEU A O 1
ATOM 701 N N . GLY A 1 91 ? 3.258 -0.242 -11.452 1.0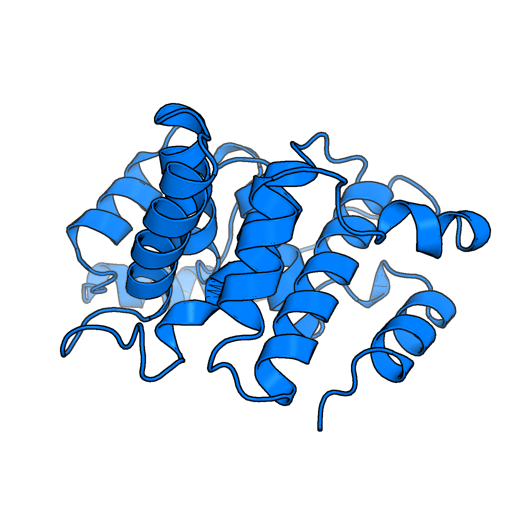0 94.88 91 GLY A N 1
ATOM 702 C CA . GLY A 1 91 ? 2.430 0.831 -11.996 1.00 94.88 91 GLY A CA 1
ATOM 703 C C . GLY A 1 91 ? 3.038 1.451 -13.252 1.00 94.88 91 GLY A C 1
ATOM 704 O O . GLY A 1 91 ? 2.319 1.655 -14.224 1.00 94.88 91 GLY A O 1
ATOM 705 N N . ALA A 1 92 ? 4.355 1.673 -13.268 1.00 93.38 92 ALA A N 1
ATOM 706 C CA . ALA A 1 92 ? 5.069 2.187 -14.435 1.00 93.38 92 ALA A CA 1
ATOM 707 C C . ALA A 1 92 ? 5.105 1.172 -15.591 1.00 93.38 92 ALA A C 1
ATOM 709 O O . ALA A 1 92 ? 4.751 1.505 -16.717 1.00 93.38 92 ALA A O 1
ATOM 710 N N . VAL A 1 93 ? 5.467 -0.083 -15.311 1.00 92.12 93 VAL A N 1
ATOM 711 C CA . VAL A 1 93 ? 5.575 -1.153 -16.321 1.00 92.12 93 VAL A CA 1
ATOM 712 C C . VAL A 1 93 ? 4.224 -1.519 -16.950 1.00 92.12 93 VAL A C 1
ATOM 714 O O . VAL A 1 93 ? 4.185 -1.991 -18.086 1.00 92.12 93 VAL A O 1
ATOM 717 N N . CYS A 1 94 ? 3.128 -1.333 -16.214 1.00 91.31 94 CYS A N 1
ATOM 718 C CA . CYS A 1 94 ? 1.764 -1.580 -16.686 1.00 91.31 94 CYS A CA 1
ATOM 719 C C . CYS A 1 94 ? 0.986 -0.298 -17.003 1.00 91.31 94 CYS A C 1
ATOM 721 O O . CYS A 1 94 ? -0.235 -0.372 -17.138 1.00 91.31 94 CYS A O 1
ATOM 723 N N . GLU A 1 95 ? 1.656 0.858 -17.037 1.00 92.44 95 GLU A N 1
ATOM 724 C CA . GLU A 1 95 ? 1.074 2.170 -17.362 1.00 92.44 95 GLU A CA 1
ATOM 725 C C . GLU A 1 95 ? -0.241 2.463 -16.615 1.00 92.44 95 GLU A C 1
ATOM 727 O O . GLU A 1 95 ? -1.208 3.006 -17.150 1.00 92.44 95 GLU A O 1
ATOM 732 N N . THR A 1 96 ? -0.303 2.063 -15.344 1.00 93.62 96 THR A N 1
ATOM 733 C CA . THR A 1 96 ? -1.506 2.207 -14.522 1.00 93.62 96 THR A CA 1
ATOM 734 C C . THR A 1 96 ? -1.588 3.631 -13.989 1.00 93.62 96 THR A C 1
ATOM 736 O O . THR A 1 96 ? -0.762 4.037 -13.174 1.00 93.62 96 THR A O 1
ATOM 739 N N . VAL A 1 97 ? -2.598 4.391 -14.414 1.00 95.12 97 VAL A N 1
ATOM 740 C CA . VAL A 1 97 ? -2.857 5.749 -13.908 1.00 95.12 97 VAL A CA 1
ATOM 741 C C . VAL A 1 97 ? -3.422 5.674 -12.489 1.00 95.12 97 VAL A C 1
ATOM 743 O O . VAL A 1 97 ? -4.420 4.995 -12.253 1.00 95.12 97 VAL A O 1
ATOM 746 N N . HIS A 1 98 ? -2.789 6.369 -11.544 1.00 96.19 98 HIS A N 1
ATOM 747 C CA . HIS A 1 98 ? -3.147 6.335 -10.124 1.00 96.19 98 HIS A CA 1
ATOM 748 C C . HIS A 1 98 ? -2.752 7.633 -9.398 1.00 96.19 98 HIS A C 1
ATOM 750 O O . HIS A 1 98 ? -1.906 8.396 -9.868 1.00 96.19 98 HIS A O 1
ATOM 756 N N . ASP A 1 99 ? -3.348 7.871 -8.230 1.00 97.12 99 ASP A N 1
ATOM 757 C CA . ASP A 1 99 ? -2.921 8.889 -7.269 1.00 97.12 99 ASP A CA 1
ATOM 758 C C . ASP A 1 99 ? -1.654 8.399 -6.546 1.00 97.12 99 ASP A C 1
ATOM 760 O O . ASP A 1 99 ? -1.707 7.569 -5.634 1.00 97.12 99 ASP A O 1
ATOM 764 N N . ARG A 1 100 ? -0.498 8.916 -6.978 1.00 97.00 100 ARG A N 1
ATOM 765 C CA . ARG A 1 100 ? 0.828 8.596 -6.424 1.00 97.00 100 ARG A CA 1
ATOM 766 C C . ARG A 1 100 ? 0.924 8.877 -4.923 1.00 97.00 100 ARG A C 1
ATOM 768 O O . ARG A 1 100 ? 1.547 8.112 -4.193 1.00 97.00 100 ARG A O 1
ATOM 775 N N . ASP A 1 101 ? 0.313 9.970 -4.475 1.00 96.94 101 ASP A N 1
ATOM 776 C CA . ASP A 1 101 ? 0.319 10.391 -3.075 1.00 96.94 101 ASP A CA 1
ATOM 777 C C . ASP A 1 101 ? -0.479 9.407 -2.215 1.00 96.94 101 ASP A C 1
ATOM 779 O O . ASP A 1 101 ? 0.010 8.909 -1.201 1.00 96.94 101 ASP A O 1
ATOM 783 N N . MET A 1 102 ? -1.674 9.030 -2.677 1.00 97.88 102 MET A N 1
ATOM 784 C CA . MET A 1 102 ? -2.498 8.046 -1.977 1.00 97.88 102 MET A CA 1
ATOM 785 C C . MET A 1 102 ? -1.867 6.648 -1.982 1.00 97.88 102 MET A C 1
ATOM 787 O O . MET A 1 102 ? -1.919 5.973 -0.956 1.00 97.88 102 MET A O 1
ATOM 791 N N . LEU A 1 103 ? -1.250 6.213 -3.088 1.00 98.69 103 LEU A N 1
ATOM 792 C CA . LEU A 1 103 ? -0.554 4.922 -3.150 1.00 98.69 103 LEU A CA 1
ATOM 793 C C . LEU A 1 103 ? 0.629 4.869 -2.176 1.00 98.69 103 LEU A C 1
ATOM 795 O O . LEU A 1 103 ? 0.803 3.861 -1.494 1.00 98.69 103 LEU A O 1
ATOM 799 N N . PHE A 1 104 ? 1.409 5.950 -2.077 1.00 98.75 104 PHE A N 1
ATOM 800 C CA . PHE A 1 104 ? 2.512 6.047 -1.122 1.00 98.75 104 PHE A CA 1
ATOM 801 C C . PHE A 1 104 ? 2.020 5.916 0.321 1.00 98.75 104 PHE A C 1
ATOM 803 O O . PHE A 1 104 ? 2.510 5.072 1.071 1.00 98.75 104 PHE A O 1
ATOM 810 N N . VAL A 1 105 ? 1.000 6.695 0.699 1.00 98.69 105 VAL A N 1
ATOM 811 C CA . VAL A 1 105 ? 0.398 6.627 2.041 1.00 98.69 105 VAL A CA 1
ATOM 812 C C . VAL A 1 105 ? -0.171 5.234 2.313 1.00 98.69 105 VAL A C 1
ATOM 814 O O . VAL A 1 105 ? 0.031 4.690 3.396 1.00 98.69 105 VAL A O 1
ATOM 817 N N . A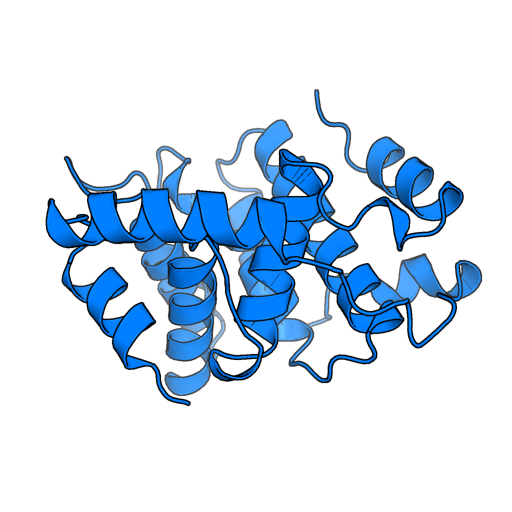LA A 1 106 ? -0.841 4.623 1.334 1.00 98.75 106 ALA A N 1
ATOM 818 C CA . ALA A 1 106 ? -1.385 3.280 1.480 1.00 98.75 106 ALA A CA 1
ATOM 819 C C . ALA A 1 106 ? -0.278 2.244 1.714 1.00 98.75 106 ALA A C 1
ATOM 821 O O . ALA A 1 106 ? -0.370 1.466 2.657 1.00 98.75 106 ALA A O 1
ATOM 822 N N . ALA A 1 107 ? 0.792 2.275 0.916 1.00 98.81 107 ALA A N 1
ATOM 823 C CA . ALA A 1 107 ? 1.925 1.363 1.047 1.00 98.81 107 ALA A CA 1
ATOM 824 C C . ALA A 1 107 ? 2.636 1.497 2.397 1.00 98.81 107 ALA A C 1
ATOM 826 O O . ALA A 1 107 ? 2.961 0.484 3.013 1.00 98.81 107 ALA A O 1
ATOM 827 N N . LEU A 1 108 ? 2.822 2.722 2.895 1.00 98.56 108 LEU A N 1
ATOM 828 C CA . LEU A 1 108 ? 3.466 2.922 4.191 1.00 98.56 108 LEU A CA 1
ATOM 829 C C . LEU A 1 108 ? 2.619 2.456 5.374 1.00 98.56 108 LEU A C 1
ATOM 831 O O . LEU A 1 108 ? 3.181 2.055 6.389 1.00 98.56 108 LEU A O 1
ATOM 835 N N . LEU A 1 109 ? 1.290 2.507 5.260 1.00 98.56 109 LEU A N 1
ATOM 836 C CA . LEU A 1 109 ? 0.397 2.293 6.399 1.00 98.56 109 LEU A CA 1
ATOM 837 C C . LEU A 1 109 ? -0.383 0.970 6.364 1.00 98.56 109 LEU A C 1
ATOM 839 O O . LEU A 1 109 ? -1.111 0.685 7.316 1.00 98.56 109 LEU A O 1
ATOM 843 N N . HIS A 1 110 ? -0.256 0.168 5.300 1.00 98.62 110 HIS A N 1
ATOM 844 C CA . HIS A 1 110 ? -1.109 -1.010 5.084 1.00 98.62 110 HIS A CA 1
ATOM 845 C C . HIS A 1 110 ? -1.018 -2.088 6.171 1.00 98.62 110 HIS A C 1
ATOM 847 O O . HIS A 1 110 ? -1.998 -2.804 6.378 1.00 98.62 110 HIS A O 1
ATOM 853 N N . ASP A 1 111 ? 0.105 -2.126 6.888 1.00 98.19 111 ASP A N 1
ATOM 854 C CA . ASP A 1 111 ? 0.415 -3.115 7.920 1.00 98.19 111 ASP A CA 1
ATOM 855 C C . ASP A 1 111 ? 0.544 -2.505 9.327 1.00 98.19 111 ASP A C 1
ATOM 857 O O . ASP A 1 111 ? 1.010 -3.172 10.253 1.00 98.19 111 ASP A O 1
ATOM 861 N N . LEU A 1 112 ? 0.109 -1.253 9.546 1.00 97.25 112 LEU A N 1
ATOM 862 C CA . LEU A 1 112 ? 0.183 -0.630 10.880 1.00 97.25 112 LEU A CA 1
ATOM 863 C C . LEU A 1 112 ? -0.485 -1.477 11.969 1.00 97.25 112 LEU A C 1
ATOM 865 O O . LEU A 1 112 ? -0.025 -1.490 13.107 1.00 97.25 112 LEU A O 1
ATOM 869 N N . GLY A 1 113 ? -1.534 -2.218 11.627 1.00 96.75 113 GLY A N 1
ATOM 870 C CA . GLY A 1 113 ? -2.244 -3.129 12.520 1.00 96.75 113 GLY A CA 1
ATOM 871 C C . GLY A 1 113 ? -1.414 -4.311 13.030 1.00 96.75 113 GLY A C 1
ATOM 872 O O . GLY A 1 113 ? -1.890 -5.041 13.891 1.00 96.75 113 GLY A O 1
ATOM 873 N N . LEU A 1 114 ? -0.189 -4.513 12.533 1.00 95.69 114 LEU A N 1
ATOM 874 C CA . LEU A 1 114 ? 0.781 -5.459 13.097 1.00 95.69 114 LEU A CA 1
ATOM 875 C C . LEU A 1 114 ? 1.601 -4.864 14.254 1.00 95.69 114 LEU A C 1
ATOM 877 O O . LEU A 1 114 ? 2.348 -5.591 14.905 1.00 95.69 114 LEU A O 1
ATOM 881 N N . THR A 1 115 ? 1.487 -3.558 14.505 1.00 95.75 115 THR A N 1
ATOM 882 C CA . THR A 1 115 ? 2.170 -2.869 15.609 1.00 95.75 115 THR A CA 1
ATOM 883 C C . THR A 1 115 ? 1.312 -2.858 16.869 1.00 95.75 115 THR A C 1
ATOM 885 O O . THR A 1 115 ? 0.085 -2.782 16.791 1.00 95.75 115 THR A O 1
ATOM 888 N N . ASP A 1 116 ? 1.950 -2.847 18.042 1.00 92.94 116 ASP A N 1
ATOM 889 C CA . ASP A 1 116 ? 1.243 -2.836 19.333 1.00 92.94 116 ASP A CA 1
ATOM 890 C C . ASP A 1 116 ? 0.290 -1.638 19.474 1.00 92.94 116 ASP A C 1
ATOM 892 O O . ASP A 1 116 ? -0.796 -1.759 20.039 1.00 92.94 116 ASP A O 1
ATOM 896 N N . ALA A 1 117 ? 0.664 -0.484 18.910 1.00 92.81 117 ALA A N 1
ATOM 897 C CA . ALA A 1 117 ? -0.124 0.746 18.970 1.00 92.81 117 ALA A CA 1
ATOM 898 C C . ALA A 1 117 ? -1.448 0.671 18.187 1.00 92.81 117 ALA A C 1
ATOM 900 O O . ALA A 1 117 ? -2.381 1.413 18.492 1.00 92.81 117 ALA A O 1
ATOM 901 N N . HIS A 1 118 ? -1.540 -0.217 17.193 1.00 94.75 118 HIS A N 1
ATOM 902 C CA . HIS A 1 118 ? -2.706 -0.335 16.313 1.00 94.75 118 HIS A CA 1
ATOM 903 C C . HIS A 1 118 ? -3.228 -1.772 16.217 1.00 94.75 118 HIS A C 1
ATOM 905 O O . HIS A 1 118 ? -3.944 -2.101 15.268 1.00 94.75 118 HIS A O 1
ATOM 911 N N . ALA A 1 119 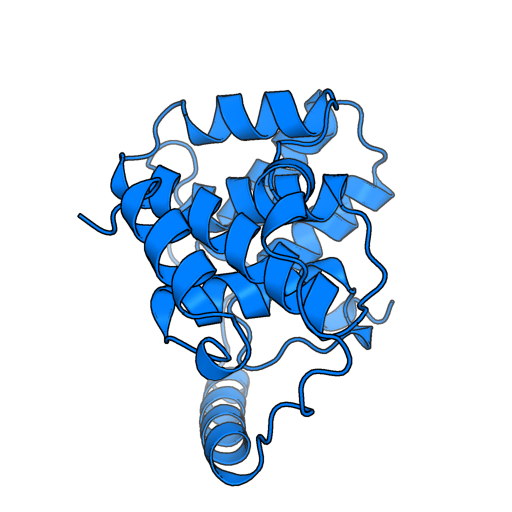? -2.874 -2.621 17.183 1.00 92.00 119 ALA A N 1
ATOM 912 C CA . ALA A 1 119 ? -3.243 -4.026 17.184 1.00 92.00 119 ALA A CA 1
ATOM 913 C C . ALA A 1 119 ? -4.770 -4.208 17.026 1.00 92.00 119 ALA A C 1
ATOM 915 O O . ALA A 1 119 ? -5.556 -3.455 17.618 1.00 92.00 119 ALA A O 1
ATOM 916 N N . PRO A 1 120 ? -5.221 -5.192 16.226 1.00 93.12 120 PRO A N 1
ATOM 917 C CA . PRO A 1 120 ? -6.639 -5.441 16.019 1.00 93.12 120 PRO A CA 1
ATOM 918 C C . PRO A 1 120 ? -7.324 -5.889 17.310 1.00 93.12 120 PRO A C 1
ATOM 920 O O . PRO A 1 120 ? -6.720 -6.511 18.189 1.00 93.12 120 PRO A O 1
ATOM 923 N N . ALA A 1 121 ? -8.633 -5.648 17.391 1.00 91.06 121 ALA A N 1
ATOM 924 C CA . ALA A 1 121 ? -9.444 -6.283 18.420 1.00 91.06 121 ALA A CA 1
ATOM 925 C C . ALA A 1 121 ? -9.440 -7.815 18.242 1.00 91.06 121 ALA A C 1
ATOM 927 O O . ALA A 1 121 ? -9.198 -8.341 17.153 1.00 91.06 121 ALA A O 1
ATOM 928 N N . VAL A 1 122 ? -9.758 -8.560 19.305 1.00 89.25 122 VAL A N 1
ATOM 929 C CA . VAL A 1 122 ? -9.799 -10.030 19.244 1.00 89.25 122 VAL A CA 1
ATOM 930 C C . VAL A 1 122 ? -10.743 -10.503 18.127 1.00 89.25 122 VAL A C 1
ATOM 932 O O . VAL A 1 122 ? -11.944 -10.213 18.120 1.00 89.25 122 VAL A O 1
ATOM 935 N N . GLY A 1 123 ? -10.187 -11.264 17.179 1.00 84.75 123 GLY A N 1
ATOM 936 C CA . GLY A 1 123 ? -10.920 -11.812 16.036 1.00 84.75 123 GLY A CA 1
ATOM 937 C C . GLY A 1 123 ? -11.204 -10.810 14.910 1.00 84.75 123 GLY A C 1
ATOM 938 O O . GLY A 1 123 ? -12.105 -11.062 14.108 1.00 84.75 123 GLY A O 1
ATOM 939 N N . GLU A 1 124 ? -10.495 -9.683 14.869 1.00 90.06 124 GLU A N 1
ATOM 940 C CA . GLU A 1 124 ? -10.465 -8.743 13.748 1.00 90.06 124 GLU A CA 1
ATOM 941 C C . GLU A 1 124 ? -9.187 -8.928 12.912 1.00 90.06 124 GLU A C 1
ATOM 943 O O . GLU A 1 124 ? -8.122 -9.264 13.429 1.00 90.06 124 GLU A O 1
ATOM 948 N N . CYS A 1 125 ? -9.292 -8.720 11.600 1.00 92.94 125 CYS A N 1
ATOM 949 C CA . CYS A 1 125 ? -8.152 -8.762 10.692 1.00 92.94 125 CYS A CA 1
ATOM 950 C C . CYS A 1 125 ? -7.261 -7.519 10.863 1.00 92.94 125 CYS A C 1
ATOM 952 O O . CYS A 1 125 ? -7.752 -6.387 10.853 1.00 92.94 125 CYS A O 1
ATOM 954 N N . PHE A 1 126 ? -5.940 -7.715 10.932 1.00 95.62 126 PHE A N 1
ATOM 955 C CA . PHE A 1 126 ? -4.982 -6.613 11.061 1.00 95.62 126 PHE A CA 1
ATOM 956 C C . PHE A 1 126 ? -5.074 -5.610 9.896 1.00 95.62 126 PHE A C 1
ATOM 958 O O . PHE A 1 126 ? -4.876 -4.419 10.115 1.00 95.62 126 PHE A O 1
ATOM 965 N N . ALA A 1 127 ? -5.436 -6.041 8.680 1.00 95.25 127 ALA A N 1
ATOM 966 C CA . ALA A 1 127 ? -5.624 -5.137 7.542 1.00 95.25 127 ALA A CA 1
ATOM 967 C C . ALA A 1 127 ? -6.761 -4.130 7.793 1.00 95.25 127 ALA A C 1
ATOM 969 O O . ALA A 1 127 ? -6.677 -2.975 7.384 1.00 95.25 127 ALA A O 1
ATOM 970 N N . ILE A 1 128 ? -7.803 -4.523 8.535 1.00 96.81 128 ILE A N 1
ATOM 971 C CA . ILE A 1 128 ? -8.905 -3.624 8.906 1.00 96.81 128 ILE A CA 1
ATOM 972 C C . ILE A 1 128 ? -8.482 -2.657 10.008 1.00 96.81 128 ILE A C 1
ATOM 974 O O . ILE A 1 128 ? -8.803 -1.469 9.939 1.00 96.81 128 ILE A O 1
ATOM 978 N N . ALA A 1 129 ? -7.712 -3.129 10.989 1.00 97.06 129 ALA A N 1
ATOM 979 C CA . ALA A 1 129 ? -7.113 -2.246 11.985 1.00 97.06 129 ALA A CA 1
ATOM 980 C C . ALA A 1 129 ? -6.177 -1.213 11.325 1.00 97.06 129 ALA A C 1
ATOM 982 O O . ALA A 1 129 ? -6.301 -0.017 11.596 1.00 97.06 129 ALA A O 1
ATOM 983 N N . SER A 1 130 ? -5.352 -1.653 10.371 1.00 98.19 130 SER A N 1
ATOM 984 C CA . SER A 1 130 ? -4.473 -0.803 9.558 1.00 98.19 130 SER A CA 1
ATOM 985 C C . SER A 1 130 ? -5.263 0.213 8.736 1.00 98.19 130 SER A C 1
ATOM 987 O O . SER A 1 130 ? -4.940 1.396 8.752 1.00 98.19 130 SER A O 1
ATOM 989 N N . ALA A 1 131 ? -6.355 -0.204 8.086 1.00 98.06 131 ALA A N 1
ATOM 990 C CA . ALA A 1 131 ? -7.226 0.692 7.327 1.00 98.06 131 ALA A CA 1
ATOM 991 C C . ALA A 1 131 ? -7.822 1.804 8.207 1.00 98.06 131 ALA A C 1
ATOM 993 O O . ALA A 1 131 ? -7.865 2.965 7.795 1.00 98.06 131 ALA A O 1
ATOM 994 N N . ARG A 1 132 ? -8.248 1.481 9.438 1.00 97.56 132 ARG A N 1
ATOM 995 C CA . ARG A 1 132 ? -8.744 2.489 10.392 1.00 97.56 132 ARG A CA 1
ATOM 996 C C . ARG A 1 132 ? -7.642 3.443 10.845 1.00 97.56 132 ARG A C 1
ATOM 998 O O . ARG A 1 132 ? -7.879 4.650 10.852 1.00 97.56 132 ARG A O 1
ATOM 1005 N N . ALA A 1 133 ? -6.464 2.924 11.190 1.00 97.50 133 ALA A N 1
ATOM 1006 C CA . ALA A 1 133 ? -5.317 3.737 11.594 1.00 97.50 133 ALA A CA 1
ATOM 1007 C C . ALA A 1 133 ? -4.880 4.685 10.465 1.00 97.50 133 ALA A C 1
ATOM 1009 O O . ALA A 1 133 ? -4.783 5.895 10.660 1.00 97.50 133 ALA A O 1
ATOM 1010 N N . ALA A 1 134 ? -4.734 4.165 9.246 1.00 98.00 134 ALA A N 1
ATOM 1011 C CA . ALA A 1 134 ? -4.375 4.949 8.071 1.00 98.00 134 ALA A CA 1
ATOM 1012 C C . ALA A 1 134 ? -5.398 6.050 7.768 1.00 98.00 134 ALA A C 1
ATOM 1014 O O . ALA A 1 134 ? -5.021 7.180 7.463 1.00 98.00 134 ALA A O 1
ATOM 1015 N N . ARG A 1 135 ? -6.697 5.759 7.918 1.00 97.94 135 ARG A N 1
ATOM 1016 C CA . ARG A 1 135 ? -7.762 6.760 7.771 1.00 97.94 135 ARG A CA 1
ATOM 1017 C C . ARG A 1 135 ? -7.624 7.902 8.779 1.00 97.94 135 ARG A C 1
ATOM 1019 O O . ARG A 1 135 ? -7.875 9.052 8.427 1.00 97.94 135 ARG A O 1
ATOM 1026 N N . GLN A 1 136 ? -7.240 7.599 10.020 1.00 97.31 136 GLN A N 1
ATOM 1027 C CA . GLN A 1 136 ? -7.001 8.613 11.051 1.00 97.31 136 GLN A CA 1
ATOM 1028 C C . GLN A 1 136 ? -5.780 9.474 10.705 1.00 97.31 136 GLN A C 1
ATOM 1030 O O . GLN A 1 136 ? -5.890 10.698 10.730 1.00 97.31 136 GLN A O 1
ATOM 1035 N N . VAL A 1 137 ? -4.663 8.859 10.304 1.00 97.12 137 VAL A N 1
ATOM 1036 C CA . VAL A 1 137 ? -3.444 9.571 9.870 1.00 97.12 137 VAL A CA 1
ATOM 1037 C C . VAL A 1 137 ? -3.716 10.470 8.655 1.00 97.12 137 VAL A C 1
ATOM 1039 O O . VAL A 1 137 ? -3.298 11.624 8.617 1.00 97.12 137 VAL A O 1
ATOM 1042 N N . ALA A 1 138 ? -4.469 9.985 7.669 1.00 96.94 138 ALA A N 1
ATOM 1043 C CA . ALA A 1 138 ? -4.847 10.772 6.497 1.00 96.94 138 ALA A CA 1
ATOM 1044 C C . ALA A 1 138 ? -5.761 11.958 6.848 1.00 96.94 138 ALA A C 1
ATOM 1046 O O . ALA A 1 138 ? -5.597 13.057 6.312 1.00 96.94 138 ALA A O 1
ATOM 1047 N N . ALA A 1 139 ? -6.701 11.763 7.777 1.00 96.31 139 ALA A N 1
ATOM 1048 C CA . ALA A 1 139 ? -7.594 12.825 8.226 1.00 96.31 139 ALA A CA 1
ATOM 1049 C C . ALA A 1 139 ? -6.841 13.938 8.976 1.00 96.31 139 ALA A C 1
ATOM 1051 O O . ALA A 1 139 ? -7.127 15.115 8.754 1.00 96.31 139 ALA A O 1
ATOM 1052 N N . THR A 1 140 ? -5.848 13.605 9.812 1.00 95.88 140 THR A N 1
ATOM 1053 C CA . THR A 1 140 ? -5.008 14.619 10.481 1.00 95.88 140 THR A CA 1
ATOM 1054 C C . THR A 1 140 ? -4.105 15.369 9.500 1.00 95.88 140 THR A C 1
ATOM 1056 O O . THR A 1 140 ? -3.754 16.520 9.750 1.00 95.88 140 THR A O 1
ATOM 1059 N N . ALA A 1 141 ? -3.799 14.766 8.348 1.00 94.19 141 ALA A N 1
ATOM 1060 C CA . ALA A 1 141 ? -3.122 15.408 7.223 1.00 94.19 141 ALA A CA 1
ATOM 1061 C C . ALA A 1 141 ? -4.054 16.237 6.310 1.00 94.19 141 ALA A C 1
ATOM 1063 O O . ALA A 1 141 ? -3.624 16.673 5.241 1.00 94.19 141 ALA A O 1
ATOM 1064 N N . ALA A 1 142 ? -5.313 16.457 6.709 1.00 93.50 142 ALA A N 1
ATOM 1065 C CA . ALA A 1 142 ? -6.327 17.205 5.961 1.00 93.50 142 ALA A CA 1
ATOM 1066 C C . ALA A 1 142 ? -6.667 16.629 4.569 1.00 93.50 142 ALA A C 1
ATOM 1068 O O . ALA A 1 142 ? -7.114 17.357 3.679 1.00 93.50 142 ALA A O 1
ATOM 1069 N N . MET A 1 143 ? -6.505 15.314 4.368 1.00 95.94 143 MET A N 1
ATOM 1070 C CA . MET A 1 143 ? -7.084 14.646 3.200 1.00 95.94 143 MET A CA 1
ATOM 1071 C C . MET A 1 143 ? -8.617 14.713 3.262 1.00 95.94 143 MET A C 1
ATOM 1073 O O . MET A 1 143 ? -9.218 14.637 4.336 1.00 95.94 143 MET A O 1
ATOM 1077 N N . SER A 1 144 ? -9.268 14.851 2.103 1.00 96.94 144 SER A N 1
ATOM 1078 C CA . SER A 1 144 ? -10.733 14.849 2.037 1.00 96.94 144 SER A CA 1
ATOM 1079 C C . SER A 1 144 ? -11.299 13.513 2.518 1.00 96.94 144 SER A C 1
ATOM 1081 O O . SER A 1 144 ? -10.669 12.467 2.352 1.00 96.94 144 SER A O 1
ATOM 1083 N N . THR A 1 145 ? -12.518 13.525 3.064 1.00 96.62 145 THR A N 1
ATOM 1084 C CA . THR A 1 145 ? -13.197 12.307 3.537 1.00 96.62 145 THR A CA 1
ATOM 1085 C C . THR A 1 145 ? -13.240 11.221 2.463 1.00 96.62 145 THR A C 1
ATOM 1087 O O . THR A 1 145 ? -12.921 10.074 2.749 1.00 96.62 145 THR A O 1
ATOM 1090 N N . GLU A 1 146 ? -13.521 11.592 1.213 1.00 96.06 146 GLU A N 1
ATOM 1091 C CA . GLU A 1 146 ? -13.523 10.661 0.081 1.00 96.06 146 GLU A CA 1
ATOM 1092 C C . GLU A 1 146 ? -12.151 10.005 -0.149 1.00 96.06 146 GLU A C 1
ATOM 1094 O O . GLU A 1 146 ? -12.071 8.791 -0.348 1.00 96.06 146 GLU A O 1
ATOM 1099 N N . ARG A 1 147 ? -11.053 10.775 -0.086 1.00 96.81 147 ARG A N 1
ATOM 1100 C CA . ARG A 1 147 ? -9.694 10.220 -0.216 1.00 96.81 147 ARG A CA 1
ATOM 1101 C C . ARG A 1 147 ? -9.343 9.330 0.977 1.00 96.81 147 ARG A C 1
ATOM 1103 O O . ARG A 1 147 ? -8.754 8.273 0.781 1.00 96.81 147 ARG A O 1
ATOM 1110 N N . CYS A 1 148 ? -9.743 9.710 2.190 1.00 97.81 148 CYS A N 1
ATOM 1111 C CA . CYS A 1 148 ? -9.572 8.890 3.392 1.00 97.81 148 CYS A CA 1
ATOM 1112 C C . CYS A 1 148 ? -10.311 7.546 3.286 1.00 97.81 148 CYS A C 1
ATOM 1114 O O . CYS A 1 148 ? -9.765 6.510 3.664 1.00 97.81 148 CYS A O 1
ATOM 1116 N N . ASP A 1 149 ? -11.531 7.545 2.750 1.00 96.56 149 ASP A N 1
ATOM 1117 C CA . ASP A 1 149 ? -12.329 6.329 2.587 1.00 96.56 149 ASP A CA 1
ATOM 1118 C C . ASP A 1 149 ? -11.766 5.432 1.468 1.00 96.56 149 ASP A C 1
ATOM 1120 O O . ASP A 1 149 ? -11.678 4.216 1.642 1.00 96.56 149 ASP A O 1
ATOM 1124 N N . ARG A 1 150 ? -11.287 6.013 0.356 1.00 97.38 150 ARG A N 1
ATOM 1125 C CA . ARG A 1 150 ? -10.558 5.272 -0.693 1.00 97.38 150 ARG A CA 1
ATOM 1126 C C . ARG A 1 150 ? -9.255 4.656 -0.182 1.00 97.38 150 ARG A C 1
ATOM 1128 O O . ARG A 1 150 ? -8.972 3.506 -0.507 1.00 97.38 150 ARG A O 1
ATOM 1135 N N . LEU A 1 151 ? -8.491 5.389 0.628 1.00 98.44 151 LEU A N 1
ATOM 1136 C CA . LEU A 1 151 ? -7.276 4.889 1.275 1.00 98.44 151 LEU A CA 1
ATOM 1137 C C . LEU A 1 151 ? -7.587 3.688 2.179 1.00 98.44 151 LEU A C 1
ATOM 1139 O O . LEU A 1 151 ? -6.953 2.640 2.062 1.00 98.44 151 LEU A O 1
ATOM 1143 N N . ALA A 1 152 ? -8.592 3.823 3.048 1.00 98.19 152 ALA A N 1
ATOM 1144 C CA . ALA A 1 152 ? -9.018 2.745 3.934 1.00 98.19 152 ALA A CA 1
ATOM 1145 C C . ALA A 1 152 ? -9.499 1.517 3.144 1.00 98.19 152 ALA A C 1
ATOM 1147 O O . ALA A 1 152 ? -9.161 0.391 3.499 1.00 98.19 152 ALA A O 1
ATOM 1148 N N . ALA A 1 153 ? -10.241 1.722 2.052 1.00 97.44 153 ALA A N 1
ATOM 1149 C CA . ALA A 1 153 ? -10.682 0.646 1.172 1.00 97.44 153 ALA A CA 1
ATOM 1150 C C . ALA A 1 153 ? -9.506 -0.068 0.486 1.00 97.44 153 ALA A C 1
ATOM 1152 O O . ALA A 1 153 ? -9.474 -1.298 0.466 1.00 97.44 153 ALA A O 1
ATOM 1153 N N . ALA A 1 154 ? -8.519 0.677 -0.025 1.00 98.19 154 ALA A N 1
ATOM 1154 C CA . ALA A 1 154 ? -7.324 0.101 -0.640 1.00 98.19 154 ALA A CA 1
ATOM 1155 C C . ALA A 1 154 ? -6.559 -0.797 0.339 1.00 98.19 154 ALA A C 1
ATOM 1157 O O . ALA A 1 154 ? -6.225 -1.932 0.000 1.00 98.19 154 ALA A O 1
ATOM 1158 N N . ILE A 1 155 ? -6.359 -0.326 1.573 1.00 98.50 155 ILE A N 1
ATOM 1159 C CA . ILE A 1 155 ? -5.717 -1.112 2.628 1.00 98.50 155 ILE A CA 1
ATOM 1160 C C . ILE A 1 155 ? -6.595 -2.299 3.038 1.00 98.50 155 ILE A C 1
ATOM 1162 O O . ILE A 1 155 ? -6.085 -3.400 3.172 1.00 98.50 155 ILE A O 1
ATOM 1166 N N . ALA A 1 156 ? -7.910 -2.155 3.182 1.00 96.56 156 ALA A N 1
ATOM 1167 C CA . ALA A 1 156 ? -8.766 -3.288 3.543 1.00 96.56 156 ALA A CA 1
ATOM 1168 C C . ALA A 1 156 ? -8.718 -4.431 2.508 1.00 96.56 156 ALA A C 1
ATOM 1170 O O . ALA A 1 156 ? -8.845 -5.597 2.874 1.00 96.56 156 ALA A O 1
ATOM 1171 N N . LEU A 1 157 ? -8.521 -4.099 1.228 1.00 95.75 157 LEU A N 1
ATOM 1172 C CA . LEU A 1 157 ? -8.500 -5.052 0.118 1.00 95.75 157 LEU A CA 1
ATOM 1173 C C . LEU A 1 157 ? -7.132 -5.704 -0.134 1.00 95.75 157 LEU A C 1
ATOM 1175 O O . LEU A 1 157 ? -7.067 -6.649 -0.914 1.00 95.75 157 LEU A O 1
ATOM 1179 N N . HIS A 1 158 ? -6.033 -5.230 0.463 1.00 95.75 158 HIS A N 1
ATOM 1180 C CA . HIS A 1 158 ? -4.690 -5.605 -0.009 1.00 95.75 158 HIS A CA 1
ATOM 1181 C C . HIS A 1 158 ? -4.354 -7.103 0.146 1.00 95.75 158 HIS A C 1
ATOM 1183 O O . HIS A 1 158 ? -3.535 -7.622 -0.615 1.00 95.75 158 HIS A O 1
ATOM 1189 N N . LEU A 1 159 ? -5.013 -7.806 1.077 1.00 90.38 159 LEU A N 1
ATOM 1190 C CA . LEU A 1 159 ? -4.871 -9.255 1.291 1.00 90.38 159 LEU A CA 1
ATOM 1191 C C . LEU A 1 159 ? -5.842 -10.109 0.471 1.00 90.38 159 LEU A C 1
ATOM 1193 O O . LEU A 1 159 ? -5.761 -11.338 0.519 1.00 90.38 159 LEU A O 1
ATOM 1197 N N . GLU A 1 160 ? -6.781 -9.495 -0.250 1.00 87.94 160 GLU A N 1
ATOM 1198 C CA . GLU A 1 160 ? -7.697 -10.249 -1.097 1.00 87.94 160 GLU A CA 1
ATOM 1199 C C . GLU A 1 160 ? -6.911 -11.060 -2.126 1.00 87.94 160 GLU A C 1
ATOM 1201 O O . GLU A 1 160 ? -5.886 -10.621 -2.639 1.00 87.94 160 GLU A O 1
ATOM 1206 N N . VAL A 1 161 ? -7.409 -12.248 -2.477 1.00 84.50 161 VAL A N 1
ATOM 1207 C CA . VAL A 1 161 ? -6.733 -13.146 -3.438 1.00 84.50 161 VAL A CA 1
ATOM 1208 C C . VAL A 1 161 ? -6.497 -12.460 -4.787 1.00 84.50 161 VAL A C 1
ATOM 1210 O O . VAL A 1 161 ? -5.575 -12.817 -5.520 1.00 84.50 161 VAL A O 1
ATOM 1213 N N . ARG A 1 162 ? -7.361 -11.502 -5.131 1.00 84.94 162 ARG A N 1
ATOM 1214 C CA . ARG A 1 162 ? -7.256 -10.692 -6.334 1.00 84.94 162 ARG A CA 1
ATOM 1215 C C . ARG A 1 162 ? -7.913 -9.339 -6.110 1.00 84.94 162 ARG A C 1
ATOM 1217 O O . ARG A 1 162 ? -9.089 -9.275 -5.763 1.00 84.94 162 ARG A O 1
ATOM 1224 N N . VAL A 1 163 ? -7.193 -8.280 -6.463 1.00 90.00 163 VAL A N 1
ATOM 1225 C CA . VAL A 1 163 ? -7.732 -6.919 -6.542 1.00 90.00 163 VAL A CA 1
ATOM 1226 C C . VAL A 1 163 ? -7.622 -6.432 -7.984 1.00 90.00 163 VAL A C 1
ATOM 1228 O O . VAL A 1 163 ? -6.524 -6.332 -8.528 1.00 90.00 163 VAL A O 1
ATOM 1231 N N . GLY A 1 164 ? -8.757 -6.197 -8.644 1.00 90.12 164 GLY A N 1
ATOM 1232 C CA . GLY A 1 164 ? -8.804 -5.611 -9.988 1.00 90.12 164 GLY A CA 1
ATOM 1233 C C . GLY A 1 164 ? -8.728 -4.083 -9.951 1.00 90.12 164 GLY A C 1
ATOM 1234 O O . GLY A 1 164 ? -9.016 -3.473 -8.924 1.00 90.12 164 GLY A O 1
ATOM 1235 N N . GLN A 1 165 ? -8.361 -3.448 -11.070 1.00 90.75 165 GLN A N 1
ATOM 1236 C CA . GLN A 1 165 ? -8.340 -1.978 -11.168 1.00 90.75 165 GLN A CA 1
ATOM 1237 C C . GLN A 1 165 ? -9.740 -1.350 -11.020 1.00 90.75 165 GLN A C 1
ATOM 1239 O O . GLN A 1 165 ? -9.858 -0.194 -10.626 1.00 90.75 165 GLN A O 1
ATOM 1244 N N . ASP A 1 166 ? -10.808 -2.113 -11.273 1.00 89.31 166 ASP A N 1
ATOM 1245 C CA . ASP A 1 166 ? -12.206 -1.721 -11.050 1.00 89.31 166 ASP A CA 1
ATOM 1246 C C . ASP A 1 166 ? -12.544 -1.471 -9.566 1.00 89.31 166 ASP A C 1
ATOM 1248 O O . ASP A 1 166 ? -13.485 -0.731 -9.257 1.00 89.31 166 ASP A O 1
ATOM 1252 N N . LEU A 1 167 ? -11.734 -2.024 -8.655 1.00 90.50 167 LEU A N 1
ATOM 1253 C CA . LEU A 1 167 ? -11.785 -1.775 -7.210 1.00 90.50 167 LEU A CA 1
ATOM 1254 C C . LEU A 1 167 ? -10.916 -0.580 -6.773 1.00 90.50 167 LEU A C 1
ATOM 1256 O O . LEU A 1 167 ? -10.844 -0.277 -5.585 1.00 90.50 167 LEU A O 1
ATOM 1260 N N . GLY A 1 168 ? -10.280 0.112 -7.719 1.00 94.81 168 GLY A N 1
ATOM 1261 C CA . GLY A 1 168 ? -9.385 1.243 -7.485 1.00 94.81 168 GLY A CA 1
ATOM 1262 C C . GLY A 1 168 ? -7.948 0.926 -7.899 1.00 94.81 168 GLY A C 1
ATOM 1263 O O . GLY A 1 168 ? -7.395 -0.114 -7.537 1.00 94.81 168 GLY A O 1
ATOM 1264 N N . ALA A 1 169 ? -7.327 1.844 -8.642 1.00 96.75 169 ALA A N 1
ATOM 1265 C CA . ALA A 1 169 ? -5.961 1.679 -9.136 1.00 96.75 169 ALA A CA 1
ATOM 1266 C C . ALA A 1 169 ? -4.948 1.537 -7.990 1.00 96.75 169 ALA A C 1
ATOM 1268 O O . ALA A 1 169 ? -4.051 0.700 -8.051 1.00 96.75 169 ALA A O 1
ATOM 1269 N N . GLU A 1 170 ? -5.126 2.289 -6.904 1.00 98.12 170 GLU A N 1
ATOM 1270 C CA . GLU A 1 170 ? -4.224 2.240 -5.753 1.00 98.12 170 GLU A CA 1
ATOM 1271 C C . GLU A 1 170 ? -4.410 0.957 -4.941 1.00 98.12 170 GLU A C 1
ATOM 1273 O O . GLU A 1 170 ? -3.426 0.388 -4.484 1.00 98.12 170 GLU A O 1
ATOM 1278 N N . ALA A 1 171 ? -5.641 0.445 -4.826 1.00 97.62 171 ALA A N 1
ATOM 1279 C CA . ALA A 1 171 ? -5.904 -0.858 -4.213 1.00 97.62 171 ALA A CA 1
ATOM 1280 C C . ALA A 1 171 ? -5.238 -1.988 -5.014 1.00 97.62 171 ALA A C 1
ATOM 1282 O O . ALA A 1 171 ? -4.585 -2.865 -4.449 1.00 97.62 171 ALA A O 1
ATOM 1283 N N . HIS A 1 172 ? -5.361 -1.937 -6.345 1.00 96.75 172 HIS A N 1
ATOM 1284 C CA . HIS A 1 172 ? -4.726 -2.886 -7.255 1.00 96.75 172 HIS A CA 1
ATOM 1285 C C . HIS A 1 172 ? -3.196 -2.874 -7.133 1.00 96.75 172 HIS A C 1
ATOM 1287 O O . HIS A 1 172 ? -2.577 -3.934 -7.013 1.00 96.75 172 HIS A O 1
ATOM 1293 N N . LEU A 1 173 ? -2.584 -1.687 -7.156 1.00 98.00 173 LEU A N 1
ATOM 1294 C CA . LEU A 1 173 ? -1.130 -1.539 -7.083 1.00 98.00 173 LEU A CA 1
ATOM 1295 C C . LEU A 1 173 ? -0.580 -1.855 -5.690 1.00 98.00 173 LEU A C 1
ATOM 1297 O O . LEU A 1 173 ? 0.458 -2.505 -5.607 1.00 98.00 173 LEU A O 1
ATOM 1301 N N . LEU A 1 174 ? -1.284 -1.484 -4.614 1.00 98.69 174 LEU A N 1
ATOM 1302 C CA . LEU A 1 174 ? -0.913 -1.854 -3.246 1.00 98.69 174 LEU A CA 1
ATOM 1303 C C . LEU A 1 174 ? -0.879 -3.375 -3.079 1.00 98.69 174 LEU A C 1
ATOM 1305 O O . LEU A 1 174 ? 0.131 -3.925 -2.645 1.00 98.69 174 LEU A O 1
ATOM 1309 N N . HIS A 1 175 ? -1.955 -4.056 -3.487 1.00 97.69 175 HIS A N 1
ATOM 1310 C CA . HIS A 1 175 ? -2.023 -5.516 -3.482 1.00 97.69 175 HIS A CA 1
ATOM 1311 C C . HIS A 1 175 ? -0.870 -6.135 -4.287 1.00 97.69 175 HIS A C 1
ATOM 1313 O O . HIS A 1 175 ? -0.198 -7.051 -3.815 1.00 97.69 175 HIS A O 1
ATOM 1319 N N . ALA A 1 176 ? -0.600 -5.615 -5.489 1.00 96.25 176 ALA A N 1
ATOM 1320 C CA . ALA A 1 176 ? 0.477 -6.115 -6.336 1.00 96.25 176 ALA A CA 1
ATOM 1321 C C . ALA A 1 176 ? 1.871 -5.898 -5.719 1.00 96.25 176 ALA A C 1
ATOM 1323 O O . ALA A 1 176 ? 2.713 -6.790 -5.808 1.00 96.25 176 ALA A O 1
ATOM 1324 N N . GLY A 1 177 ? 2.108 -4.749 -5.079 1.00 97.75 177 GLY A N 1
ATOM 1325 C CA . GLY A 1 177 ? 3.359 -4.443 -4.389 1.00 97.75 177 GLY A CA 1
ATOM 1326 C C . GLY A 1 177 ? 3.597 -5.351 -3.182 1.00 97.75 177 GLY A C 1
ATOM 1327 O O . GLY A 1 177 ? 4.664 -5.959 -3.080 1.00 97.75 177 GLY A O 1
ATOM 1328 N N . ALA A 1 178 ? 2.583 -5.527 -2.330 1.00 97.62 178 ALA A N 1
ATOM 1329 C CA . ALA A 1 178 ? 2.658 -6.404 -1.161 1.00 97.62 178 ALA A CA 1
ATOM 1330 C C . ALA A 1 178 ? 2.857 -7.875 -1.573 1.00 97.62 178 ALA A C 1
ATOM 1332 O O . ALA A 1 178 ? 3.729 -8.573 -1.049 1.00 97.62 178 ALA A O 1
ATOM 1333 N N . ALA A 1 179 ? 2.119 -8.340 -2.589 1.00 95.19 179 ALA A N 1
ATOM 1334 C CA . ALA A 1 179 ? 2.287 -9.680 -3.147 1.00 95.19 179 ALA A CA 1
ATOM 1335 C C . ALA A 1 179 ? 3.666 -9.876 -3.802 1.00 95.19 179 ALA A C 1
ATOM 1337 O O . ALA A 1 179 ? 4.240 -10.963 -3.713 1.00 95.19 179 ALA A O 1
ATOM 1338 N N . CYS A 1 180 ? 4.223 -8.846 -4.444 1.00 95.06 180 CYS A N 1
ATOM 1339 C CA . CYS A 1 180 ? 5.586 -8.890 -4.966 1.00 95.06 180 CYS A CA 1
ATOM 1340 C C . CYS A 1 180 ? 6.608 -9.054 -3.836 1.00 95.06 180 CYS A C 1
ATOM 1342 O O . CYS A 1 180 ? 7.510 -9.883 -3.954 1.00 95.06 180 CYS A O 1
ATOM 1344 N N . ASP A 1 181 ? 6.447 -8.336 -2.720 1.00 97.06 181 ASP A N 1
ATOM 1345 C CA . ASP A 1 181 ? 7.415 -8.404 -1.625 1.00 97.06 181 ASP A CA 1
ATOM 1346 C C . ASP A 1 181 ? 7.400 -9.744 -0.879 1.00 97.06 181 ASP A C 1
ATOM 1348 O O . ASP A 1 181 ? 8.463 -10.299 -0.587 1.00 97.06 181 ASP A O 1
ATOM 1352 N N . VAL A 1 182 ? 6.199 -10.267 -0.604 1.00 92.31 182 VAL A N 1
ATOM 1353 C CA . VAL A 1 182 ? 5.993 -11.468 0.223 1.00 92.31 182 VAL A CA 1
ATOM 1354 C C . VAL A 1 182 ? 6.037 -12.756 -0.601 1.00 92.31 182 VAL A C 1
ATOM 1356 O O . VAL A 1 182 ? 6.585 -13.761 -0.151 1.00 92.31 182 VAL A O 1
ATOM 1359 N N . LEU A 1 183 ? 5.466 -12.750 -1.810 1.00 89.00 183 LEU A N 1
ATOM 1360 C CA . LEU A 1 183 ? 5.309 -13.950 -2.644 1.00 89.00 183 LEU A CA 1
ATOM 1361 C C . LEU A 1 183 ? 6.234 -13.961 -3.869 1.00 89.00 183 LEU A C 1
ATOM 1363 O O . LEU A 1 183 ? 6.256 -14.950 -4.601 1.00 89.00 183 LEU A O 1
ATOM 1367 N N . GLY A 1 184 ? 6.956 -12.870 -4.146 1.00 88.25 184 GLY A N 1
ATOM 1368 C CA . GLY A 1 184 ? 7.706 -12.710 -5.397 1.00 88.25 184 GLY A CA 1
ATOM 1369 C C . GLY A 1 184 ? 6.806 -12.580 -6.631 1.00 88.25 184 GLY A C 1
ATOM 1370 O O . GLY A 1 184 ? 7.277 -12.726 -7.764 1.00 88.25 184 GLY A O 1
ATOM 1371 N N . ALA A 1 185 ? 5.504 -12.337 -6.437 1.00 88.38 185 ALA A N 1
ATOM 1372 C CA . ALA A 1 185 ? 4.547 -12.211 -7.526 1.00 88.38 185 ALA A CA 1
ATOM 1373 C C . ALA A 1 185 ? 4.966 -11.073 -8.464 1.00 88.38 185 ALA A C 1
ATOM 1375 O O . ALA A 1 185 ? 5.338 -9.997 -8.012 1.00 88.38 185 ALA A O 1
ATOM 1376 N N . ARG A 1 186 ? 4.913 -11.303 -9.780 1.00 88.69 186 ARG A N 1
ATOM 1377 C CA . ARG A 1 186 ? 5.249 -10.299 -10.810 1.00 88.69 186 ARG A CA 1
ATOM 1378 C C . ARG A 1 186 ? 6.684 -9.754 -10.775 1.00 88.69 186 ARG A C 1
ATOM 1380 O O . ARG A 1 186 ? 7.024 -8.967 -11.650 1.00 88.69 186 ARG A O 1
ATOM 1387 N N . ALA A 1 187 ? 7.566 -10.231 -9.892 1.00 89.50 187 ALA A N 1
ATOM 1388 C CA . ALA A 1 187 ? 8.957 -9.770 -9.817 1.00 89.50 187 ALA A CA 1
ATOM 1389 C C . ALA A 1 187 ? 9.718 -9.946 -11.146 1.00 89.50 187 ALA A C 1
ATOM 1391 O O . ALA A 1 187 ? 10.552 -9.124 -11.504 1.00 89.50 187 ALA A O 1
ATOM 1392 N N . ARG A 1 188 ? 9.367 -10.974 -11.934 1.00 89.69 188 ARG A N 1
ATOM 1393 C CA . ARG A 1 188 ? 9.904 -11.218 -13.288 1.00 89.69 188 ARG A CA 1
ATOM 1394 C C . ARG A 1 188 ? 9.610 -10.108 -14.309 1.00 89.69 188 ARG A C 1
ATOM 1396 O O . ARG A 1 188 ? 10.188 -10.127 -15.388 1.00 89.69 188 ARG A O 1
ATOM 1403 N N . MET A 1 189 ? 8.673 -9.207 -14.013 1.00 89.94 189 MET A N 1
ATOM 1404 C CA . MET A 1 189 ? 8.359 -8.047 -14.854 1.00 89.94 189 MET A CA 1
ATOM 1405 C C . MET A 1 189 ? 9.315 -6.876 -14.597 1.00 89.94 189 MET A C 1
ATOM 1407 O O . MET A 1 189 ? 9.315 -5.920 -15.366 1.00 89.94 189 MET A O 1
ATOM 1411 N N . LEU A 1 190 ? 10.092 -6.926 -13.512 1.00 90.50 190 LEU A N 1
ATOM 1412 C CA . LEU A 1 190 ? 10.937 -5.828 -13.062 1.00 90.50 190 LEU A CA 1
ATOM 1413 C C . LEU A 1 190 ? 12.402 -6.053 -13.474 1.00 90.50 190 LEU A C 1
ATOM 1415 O O . LEU A 1 190 ? 12.880 -7.192 -13.438 1.00 90.50 190 LEU A O 1
ATOM 1419 N N . PRO A 1 191 ? 13.150 -4.988 -13.820 1.00 90.06 191 PRO A N 1
ATOM 1420 C CA . PRO A 1 191 ? 14.586 -5.090 -14.061 1.00 90.06 191 PRO A CA 1
ATOM 1421 C C . PRO A 1 191 ? 15.331 -5.630 -12.833 1.00 90.06 191 PRO A C 1
ATOM 1423 O O . PRO A 1 191 ? 15.133 -5.160 -11.713 1.00 90.06 191 PRO A O 1
ATOM 1426 N N . SER A 1 192 ? 16.239 -6.587 -13.032 1.00 90.44 192 SER A N 1
ATOM 1427 C CA . SER A 1 192 ? 16.986 -7.215 -11.930 1.00 90.44 192 SER A CA 1
ATOM 1428 C C . SER A 1 192 ? 17.894 -6.238 -11.172 1.00 90.44 192 SER A C 1
ATOM 1430 O O . SER A 1 192 ? 18.094 -6.406 -9.971 1.00 90.44 192 SER A O 1
ATOM 1432 N N . GLU A 1 193 ? 18.417 -5.211 -11.848 1.00 89.50 193 GLU A N 1
ATOM 1433 C CA . GLU A 1 193 ? 19.185 -4.121 -11.226 1.00 89.50 193 GLU A CA 1
ATOM 1434 C C . GLU A 1 193 ? 18.334 -3.346 -10.215 1.00 89.50 193 GLU A C 1
ATOM 1436 O O . GLU A 1 193 ? 18.747 -3.167 -9.073 1.00 89.50 193 GLU A O 1
ATOM 1441 N N . LEU A 1 194 ? 17.111 -2.971 -10.604 1.00 90.94 194 LEU A N 1
ATOM 1442 C CA . LEU A 1 194 ? 16.162 -2.288 -9.725 1.00 90.94 194 LEU A CA 1
ATOM 1443 C C . LEU A 1 194 ? 15.836 -3.162 -8.517 1.00 90.94 194 LEU A C 1
ATOM 1445 O O . LEU A 1 194 ? 15.904 -2.698 -7.381 1.00 90.94 194 LEU A O 1
ATOM 1449 N N . VAL A 1 195 ? 15.555 -4.449 -8.746 1.00 93.25 195 VAL A N 1
ATOM 1450 C CA . VAL A 1 195 ? 15.275 -5.390 -7.654 1.00 93.25 195 VAL A CA 1
ATOM 1451 C C . VAL A 1 195 ? 16.446 -5.461 -6.670 1.00 93.25 195 VAL A C 1
ATOM 1453 O O . VAL A 1 195 ? 16.229 -5.413 -5.459 1.00 93.25 195 VAL A O 1
ATOM 1456 N N . ARG A 1 196 ? 17.688 -5.536 -7.164 1.00 92.81 196 ARG A N 1
ATOM 1457 C CA . ARG A 1 196 ? 18.887 -5.528 -6.312 1.00 92.81 196 ARG A CA 1
ATOM 1458 C C . ARG A 1 196 ? 19.043 -4.222 -5.540 1.00 92.81 196 ARG A C 1
ATOM 1460 O O . ARG A 1 196 ? 19.319 -4.280 -4.347 1.00 92.81 196 ARG A O 1
ATOM 1467 N N . SER A 1 197 ? 18.853 -3.077 -6.194 1.00 92.31 197 SER A N 1
ATOM 1468 C CA . SER A 1 197 ? 18.959 -1.755 -5.568 1.00 92.31 197 SER A CA 1
ATOM 1469 C C . SER A 1 197 ? 17.968 -1.594 -4.413 1.00 92.31 197 SER A C 1
ATOM 1471 O O . SER A 1 197 ? 18.380 -1.256 -3.307 1.00 92.31 197 SER A O 1
ATOM 1473 N N . VAL A 1 198 ? 16.696 -1.938 -4.625 1.00 94.88 198 VAL A N 1
ATOM 1474 C CA . VAL A 1 198 ? 15.658 -1.842 -3.586 1.00 94.88 198 VAL A CA 1
ATOM 1475 C C . VAL A 1 198 ? 15.942 -2.770 -2.408 1.00 94.88 198 VAL A C 1
ATOM 1477 O O . VAL A 1 198 ? 15.754 -2.382 -1.260 1.00 94.88 198 VAL A O 1
ATOM 1480 N N . LEU A 1 199 ? 16.409 -3.996 -2.663 1.00 95.69 199 LEU A N 1
ATOM 1481 C CA . LEU A 1 199 ? 16.746 -4.941 -1.592 1.00 95.69 199 LEU A CA 1
ATOM 1482 C C . LEU A 1 199 ? 18.015 -4.551 -0.824 1.00 95.69 199 LEU A C 1
ATOM 1484 O O . LEU A 1 199 ? 18.149 -4.936 0.335 1.00 95.69 199 LEU A O 1
ATOM 1488 N N . ALA A 1 200 ? 18.932 -3.814 -1.454 1.00 95.06 200 ALA A N 1
ATOM 1489 C CA . ALA A 1 200 ? 20.103 -3.258 -0.786 1.00 95.06 200 ALA A CA 1
ATOM 1490 C C . ALA A 1 200 ? 19.731 -2.067 0.112 1.00 95.06 200 ALA A C 1
ATOM 1492 O O . ALA A 1 200 ? 20.255 -1.957 1.216 1.00 95.06 200 ALA A O 1
ATOM 1493 N N . GLU A 1 201 ? 18.814 -1.205 -0.339 1.00 94.88 201 GLU A N 1
ATOM 1494 C CA . GLU A 1 201 ? 18.327 -0.051 0.430 1.00 94.88 201 GLU A CA 1
ATOM 1495 C C . GLU A 1 201 ? 17.375 -0.456 1.567 1.00 94.88 201 GLU A C 1
ATOM 1497 O O . GLU A 1 201 ? 17.429 0.097 2.666 1.00 94.88 201 GLU A O 1
ATOM 1502 N N . HIS A 1 202 ? 16.535 -1.467 1.332 1.00 96.19 202 HIS A N 1
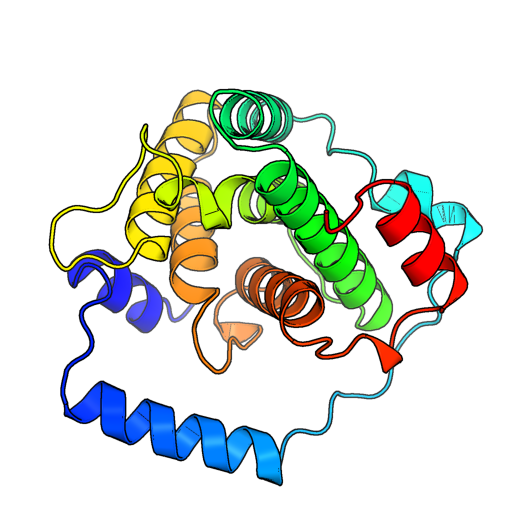ATOM 1503 C CA . HIS A 1 202 ? 15.548 -1.965 2.289 1.00 96.19 202 HIS A CA 1
ATOM 1504 C C . HIS A 1 202 ? 15.687 -3.484 2.498 1.00 96.19 202 HIS A C 1
ATOM 1506 O O . HIS A 1 202 ? 14.897 -4.262 1.946 1.00 96.19 202 HIS A O 1
ATOM 1512 N N . PRO A 1 203 ? 16.661 -3.940 3.309 1.00 94.81 203 PRO A N 1
ATOM 1513 C CA . PRO A 1 203 ? 16.889 -5.360 3.573 1.00 94.81 203 PRO A CA 1
ATOM 1514 C C . PRO A 1 203 ? 15.671 -6.082 4.168 1.00 94.81 203 PRO A C 1
ATOM 1516 O O . PRO A 1 203 ? 14.819 -5.493 4.834 1.00 94.81 203 PRO A O 1
ATOM 1519 N N . ARG A 1 204 ? 15.573 -7.396 3.927 1.00 88.44 204 ARG A N 1
ATOM 1520 C CA . ARG A 1 204 ? 14.506 -8.254 4.487 1.00 88.44 204 ARG A CA 1
ATOM 1521 C C . ARG A 1 204 ? 14.769 -8.710 5.929 1.00 88.44 204 ARG A C 1
ATOM 1523 O O . ARG A 1 204 ? 13.869 -9.293 6.527 1.00 88.44 204 ARG A O 1
ATOM 1530 N N . GLN A 1 205 ? 15.985 -8.506 6.434 1.00 74.25 205 GLN A N 1
ATOM 1531 C CA . GLN A 1 205 ? 16.464 -8.933 7.752 1.00 74.25 205 GLN A CA 1
ATOM 1532 C C . GLN A 1 205 ? 17.007 -7.734 8.515 1.00 74.25 205 GLN A C 1
ATOM 1534 O O . GLN A 1 205 ? 17.678 -6.907 7.856 1.00 74.25 205 GLN A O 1
#

Radius of gyration: 16.27 Å; chains: 1; bounding box: 39×40×41 Å

Foldseek 3Di:
DPLVVLVVLLVVLNQADPVNVVVQVVLLVVCVVDDDDDAFPDDDDPVCLCVLLPQDPALLSVLLLVLLVPFPDLLLQLLLSQLLSQLSQSCNRNVQDADNNLLNLLSSQLQSCVGPVQPGDVSGDSLSSSLVVSLVSCVVSVDDNVSSVLSSSLSSQLPRSADDCVSPSSSRSSNRSSCCSPVVPCVVNGDPVSVVVSCVVRPND